Protein AF-A0A5C3PGF9-F1 (afdb_monomer_lite)

Radius of gyration: 30.54 Å; chains: 1; bounding box: 59×69×85 Å

Sequence (313 aa):
MRNVPEQSWTSAGIAAQADANLRTFNPPPNRPALKPGGSSVARAPRVAGELNTSITSQHPADPADPPDPKRQVHRHTVREAWQLAQHGHSSWWGDLCLSLLELPVSVLVNLEEMPTVDIVRSALAQVELSLTRHLFDAVMTSERLPVLQARFRRLVSPIKLSHVCRQRPYLAVTNPKHREALVRLLSSDHPLGVEEGRRQGWDIPRHRRVCRFCRRRWAIEDEVHALLECEDPRLALLRDVDLLSALERQEEPLPGARRMYARMPSWDFLDYLLRTSRLLTTVARFVYLVFELVESAPPLFPASESEWLELAM

Organism: NCBI:txid1314778

pLDDT: mean 82.0, std 23.9, range [27.66, 98.81]

Secondary structure (DSSP, 8-state):
--PPP-----HHHHHHHHHHHTS---PPPPPPPPPPPP--------------------PPPPPP-PPPHHHHHHHHHHHHHHHHHHTT---HHHHHHHHHHSSSS-----SSSPPPHHHHHHHHHHHHHHHHHHHHHHHHH-TT-HHHHHHHTTPPSSP-HHHHS---GGGG-SSHHHHHHHHHHHTT-SSSHHHHHHHH-TTS-GGG-B-TTT-BTT-B--HHIIIII---HHHHHHIIIIIIHHHHHSSS--TTHHHHHHHS-HHHHHHHHHH-GGGHHHHHHHHHHHHHHHHTS--B---SHHHHHTSB-

Foldseek 3Di:
DDDDDDDDDDPVNVVVVVVVVPPPDDDDDDDDDDDDDDDDDDDDDDDDDDDDDDDPDPDPPDDPDDPDVVVVVVVVLLVVQLVCVVVVHDHPLVVVQVVQCPQPQHQHQDSPDRDDPVSVVVSVVVVFVSVQVVLLCCQCVDPQAVLVNVQSVPADPPGGSCSRPPDALLCVQPDPLLSVLVVCLRVSVALWLQSVVVVVHPPQDQQQQADLQQQASRHHRHPLCLQQNPPRPVNVVLCVVLNQVCQQPDPNHDPCLVVCSVPDDSSVNVSVQRRPSVNSNSVSVSSSVSRVVSVVTDTGGDPDPVSSVPGHD

Structure (mmCIF, N/CA/C/O backbone):
data_AF-A0A5C3PGF9-F1
#
_entry.id   AF-A0A5C3PGF9-F1
#
loop_
_atom_site.group_PDB
_atom_site.id
_atom_site.type_symbol
_atom_site.label_atom_id
_atom_site.label_alt_id
_atom_site.label_comp_id
_atom_site.label_asym_id
_atom_site.label_entity_id
_atom_site.label_seq_id
_atom_site.pdbx_PDB_ins_code
_atom_site.Cartn_x
_atom_site.Cartn_y
_atom_site.Cartn_z
_atom_site.occupancy
_atom_site.B_iso_or_equiv
_atom_site.auth_seq_id
_atom_site.auth_comp_id
_atom_site.auth_asym_id
_atom_site.auth_atom_id
_atom_site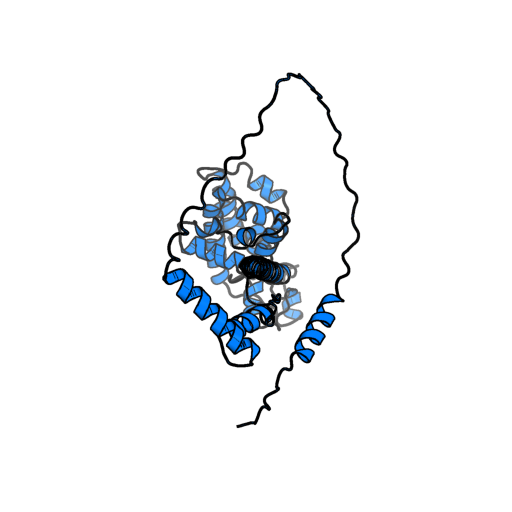.pdbx_PDB_model_num
ATOM 1 N N . MET A 1 1 ? 29.970 -34.259 -7.239 1.00 33.97 1 MET A N 1
ATOM 2 C CA . MET A 1 1 ? 30.246 -33.985 -8.664 1.00 33.97 1 MET A CA 1
ATOM 3 C C . MET A 1 1 ? 29.298 -34.833 -9.499 1.00 33.97 1 MET A C 1
ATOM 5 O O . MET A 1 1 ? 29.501 -36.034 -9.596 1.00 33.97 1 MET A O 1
ATOM 9 N N . ARG A 1 2 ? 28.193 -34.249 -9.976 1.00 27.66 2 ARG A N 1
ATOM 10 C CA . ARG A 1 2 ? 27.266 -34.889 -10.922 1.00 27.66 2 ARG A CA 1
ATOM 11 C C . ARG A 1 2 ? 27.412 -34.139 -12.243 1.00 27.66 2 ARG A C 1
ATOM 13 O O . ARG A 1 2 ? 27.272 -32.921 -12.242 1.00 27.66 2 ARG A O 1
ATOM 20 N N . ASN A 1 3 ? 27.739 -34.861 -13.311 1.00 28.61 3 ASN A N 1
ATOM 21 C CA . ASN A 1 3 ? 27.788 -34.331 -14.671 1.00 28.61 3 ASN A CA 1
ATOM 22 C C . ASN A 1 3 ? 26.382 -33.893 -15.092 1.00 28.61 3 ASN A C 1
ATOM 24 O O . ASN A 1 3 ? 25.470 -34.718 -15.134 1.00 28.61 3 ASN A O 1
ATOM 28 N N . VAL A 1 4 ? 26.223 -32.608 -15.397 1.00 30.94 4 VAL A N 1
ATOM 29 C CA . VAL A 1 4 ? 25.093 -32.085 -16.171 1.00 30.94 4 VAL A CA 1
ATOM 30 C C . VAL A 1 4 ? 25.569 -32.030 -17.626 1.00 30.94 4 VAL A C 1
ATOM 32 O O . VAL A 1 4 ? 26.654 -31.497 -17.857 1.00 30.94 4 VAL A O 1
ATOM 35 N N . PRO A 1 5 ? 24.844 -32.604 -18.599 1.00 32.47 5 PRO A N 1
ATOM 36 C CA . PRO A 1 5 ? 25.257 -32.533 -19.992 1.00 32.47 5 PRO A CA 1
ATOM 37 C C . PRO A 1 5 ? 24.972 -31.134 -20.554 1.00 32.47 5 PRO A C 1
ATOM 39 O O . PRO A 1 5 ? 23.869 -30.612 -20.392 1.00 32.47 5 PRO A O 1
ATOM 42 N N . GLU A 1 6 ? 25.965 -30.546 -21.224 1.00 29.92 6 GLU A N 1
ATOM 43 C CA . GLU A 1 6 ? 25.799 -29.360 -22.068 1.00 29.92 6 GLU A CA 1
ATOM 44 C C . GLU A 1 6 ? 24.773 -29.663 -23.167 1.00 29.92 6 GLU A C 1
ATOM 46 O O . GLU A 1 6 ? 24.992 -30.514 -24.030 1.00 29.92 6 GLU A O 1
ATOM 51 N N . GLN A 1 7 ? 23.629 -28.979 -23.124 1.00 39.81 7 GLN A N 1
ATOM 52 C CA . GLN A 1 7 ? 22.681 -28.962 -24.231 1.00 39.81 7 GLN A CA 1
ATOM 53 C C . GLN A 1 7 ? 23.060 -27.819 -25.171 1.00 39.81 7 GLN A C 1
ATOM 55 O O . GLN A 1 7 ? 22.991 -26.646 -24.806 1.00 39.81 7 GLN A O 1
ATOM 60 N N . SER A 1 8 ? 23.472 -28.170 -26.386 1.00 33.12 8 SER A N 1
ATOM 61 C CA . SER A 1 8 ? 23.669 -27.227 -27.479 1.00 33.12 8 SER A CA 1
ATOM 62 C C . SER A 1 8 ? 22.308 -26.759 -28.000 1.00 33.12 8 SER A C 1
ATOM 64 O O . SER A 1 8 ? 21.532 -27.518 -28.583 1.00 33.12 8 SER A O 1
ATOM 66 N N . TRP A 1 9 ? 22.001 -25.485 -27.774 1.00 39.88 9 TRP A N 1
ATOM 67 C CA . TRP A 1 9 ? 20.806 -24.845 -28.312 1.00 39.88 9 TRP A CA 1
ATOM 68 C C . TRP A 1 9 ? 21.030 -24.548 -29.794 1.00 39.88 9 TRP A C 1
ATOM 70 O O . TRP A 1 9 ? 21.776 -23.644 -30.157 1.00 39.88 9 TRP A O 1
ATOM 80 N N . THR A 1 10 ? 20.408 -25.337 -30.667 1.00 47.84 10 THR A N 1
ATOM 81 C CA . THR A 1 10 ? 20.344 -25.018 -32.099 1.00 47.84 10 THR A CA 1
ATOM 82 C C . THR A 1 10 ? 19.238 -23.992 -32.348 1.00 47.84 10 THR A C 1
ATOM 84 O O . THR A 1 10 ? 18.204 -24.007 -31.677 1.00 47.84 10 THR A O 1
ATOM 87 N N . SER A 1 11 ? 19.420 -23.122 -33.344 1.00 38.16 11 SER A N 1
ATOM 88 C CA . SER A 1 11 ? 18.478 -22.051 -33.718 1.00 38.16 11 SER A CA 1
ATOM 89 C C . SER A 1 11 ? 17.043 -22.547 -33.979 1.00 38.16 11 SER A C 1
ATOM 91 O O . SER A 1 11 ? 16.081 -21.807 -33.793 1.00 38.16 11 SER A O 1
ATOM 93 N N . ALA A 1 12 ? 16.878 -23.828 -34.331 1.00 36.97 12 ALA A N 1
ATOM 94 C CA . ALA A 1 12 ? 15.579 -24.474 -34.518 1.00 36.97 12 ALA A CA 1
ATOM 95 C C . ALA A 1 12 ? 14.805 -24.708 -33.201 1.00 36.97 12 ALA A C 1
ATOM 97 O O . ALA A 1 12 ? 13.575 -24.671 -33.200 1.00 36.97 12 ALA A O 1
ATOM 98 N N . GLY A 1 13 ? 15.501 -24.908 -32.075 1.00 34.25 13 GLY A N 1
ATOM 99 C CA . GLY A 1 13 ? 14.874 -25.114 -30.763 1.00 34.25 13 GLY A CA 1
ATOM 100 C C . GLY A 1 13 ? 14.252 -23.842 -30.179 1.00 34.25 13 GLY A C 1
ATOM 101 O O . GLY A 1 13 ? 13.232 -23.906 -29.497 1.00 34.25 13 GLY A O 1
ATOM 102 N N . ILE A 1 14 ? 14.816 -22.676 -30.505 1.00 41.59 14 ILE A N 1
ATOM 103 C CA . ILE A 1 14 ? 14.352 -21.367 -30.015 1.00 41.59 14 ILE A CA 1
ATOM 104 C C . ILE A 1 14 ? 13.061 -20.934 -30.737 1.00 41.59 14 ILE A C 1
ATOM 106 O O . ILE A 1 14 ? 12.144 -20.405 -30.108 1.00 41.59 14 ILE A O 1
ATOM 110 N N . ALA A 1 15 ? 12.937 -21.226 -32.037 1.00 36.44 15 ALA A N 1
ATOM 111 C CA . ALA A 1 15 ? 11.748 -20.892 -32.825 1.00 36.44 15 ALA A CA 1
ATOM 112 C C . ALA A 1 15 ? 10.497 -21.693 -32.404 1.00 36.44 15 ALA A C 1
ATOM 114 O O . ALA A 1 15 ? 9.393 -21.149 -32.377 1.00 36.44 15 ALA A O 1
ATOM 115 N N . ALA A 1 16 ? 10.661 -22.962 -32.016 1.00 34.03 16 ALA A N 1
ATOM 116 C CA . ALA A 1 16 ? 9.547 -23.827 -31.616 1.00 34.03 16 ALA A CA 1
ATOM 117 C C . ALA A 1 16 ? 8.918 -23.427 -30.263 1.00 34.03 16 ALA A C 1
ATOM 119 O O . ALA A 1 16 ? 7.710 -23.573 -30.073 1.00 34.03 16 ALA A O 1
ATOM 120 N N . GLN A 1 17 ? 9.713 -22.877 -29.338 1.00 35.75 17 GLN A N 1
ATOM 121 C CA . GLN A 1 17 ? 9.236 -22.432 -28.023 1.00 35.75 17 GLN A CA 1
ATOM 122 C C . GLN A 1 17 ? 8.455 -21.103 -28.102 1.00 35.75 17 GLN A C 1
ATOM 124 O O . GLN A 1 17 ? 7.518 -20.886 -27.332 1.00 35.75 17 GLN A O 1
ATOM 129 N N . ALA A 1 18 ? 8.797 -20.227 -29.055 1.00 38.31 18 ALA A N 1
ATOM 130 C CA . ALA A 1 18 ? 8.115 -18.948 -29.268 1.00 38.31 18 ALA A CA 1
ATOM 131 C C . ALA A 1 18 ? 6.684 -19.118 -29.819 1.00 38.31 18 ALA A C 1
ATOM 133 O O . ALA A 1 18 ? 5.776 -18.383 -29.429 1.00 38.31 18 ALA A O 1
ATOM 134 N N . ASP A 1 19 ? 6.463 -20.124 -30.668 1.00 33.41 19 ASP A N 1
ATOM 135 C CA . ASP A 1 19 ? 5.175 -20.365 -31.333 1.00 33.41 19 ASP A CA 1
ATOM 136 C C . ASP A 1 19 ? 4.124 -20.997 -30.392 1.00 33.41 19 ASP A C 1
ATOM 138 O O . ASP A 1 19 ? 2.915 -20.793 -30.541 1.00 33.41 19 ASP A O 1
ATOM 142 N N . ALA A 1 20 ? 4.578 -21.708 -29.352 1.00 36.34 20 ALA A N 1
ATOM 143 C CA . ALA A 1 20 ? 3.717 -22.274 -28.312 1.00 36.34 20 ALA A CA 1
ATOM 144 C C . ALA A 1 20 ? 3.110 -21.200 -27.386 1.00 36.34 20 ALA A C 1
ATOM 146 O O . ALA A 1 20 ? 1.964 -21.333 -26.954 1.00 36.34 20 ALA A O 1
ATOM 147 N N . ASN A 1 21 ? 3.833 -20.103 -27.135 1.00 37.50 21 ASN A N 1
ATOM 148 C CA . ASN A 1 21 ? 3.407 -19.032 -26.224 1.00 37.50 21 ASN A CA 1
ATOM 149 C C . ASN A 1 21 ? 2.414 -18.035 -26.855 1.00 37.50 21 ASN A C 1
ATOM 151 O O . ASN A 1 21 ? 1.759 -17.277 -26.141 1.00 37.50 21 ASN A O 1
ATOM 155 N N . LEU A 1 22 ? 2.263 -18.040 -28.183 1.00 37.16 22 LEU A N 1
ATOM 156 C CA . LEU A 1 22 ? 1.368 -17.134 -28.915 1.00 37.16 22 LEU A CA 1
ATOM 157 C C . LEU A 1 22 ? -0.083 -17.641 -29.028 1.00 37.16 22 LEU A C 1
ATOM 159 O O . LEU A 1 22 ? -0.973 -16.866 -29.374 1.00 37.16 22 LEU A O 1
ATOM 163 N N . ARG A 1 23 ? -0.357 -18.924 -28.740 1.00 35.09 23 ARG A N 1
ATOM 164 C CA . ARG A 1 23 ? -1.674 -19.550 -28.997 1.00 35.09 23 ARG A CA 1
ATOM 165 C C . ARG A 1 23 ? -2.679 -19.482 -27.845 1.00 35.09 23 ARG A C 1
ATOM 167 O O . ARG A 1 23 ? -3.830 -19.873 -28.029 1.00 35.09 23 ARG A O 1
ATOM 174 N N . THR A 1 24 ? -2.309 -18.958 -26.680 1.00 37.75 24 THR A N 1
ATOM 175 C CA . THR A 1 24 ? -3.212 -18.849 -25.523 1.00 37.75 24 THR A CA 1
ATOM 176 C C . THR A 1 24 ? -3.567 -17.397 -25.230 1.00 37.75 24 THR A C 1
ATOM 178 O O . THR A 1 24 ? -3.116 -16.823 -24.243 1.00 37.75 24 THR A O 1
ATOM 181 N N . PHE A 1 25 ? -4.394 -16.783 -26.077 1.00 38.59 25 PHE A N 1
ATOM 182 C CA . PHE A 1 25 ? -5.063 -15.539 -25.699 1.00 38.59 25 PHE A CA 1
ATOM 183 C C . PHE A 1 25 ? -6.422 -15.405 -26.388 1.00 38.59 25 PHE A C 1
ATOM 185 O O . PHE A 1 25 ? -6.506 -15.151 -27.586 1.00 38.59 25 PHE A O 1
ATOM 192 N N . ASN A 1 26 ? -7.495 -15.563 -25.611 1.00 33.78 26 ASN A N 1
ATOM 193 C CA . ASN A 1 26 ? -8.854 -15.205 -26.012 1.00 33.78 26 ASN A CA 1
ATOM 194 C C . ASN A 1 26 ? -9.252 -13.943 -25.226 1.00 33.78 26 ASN A C 1
ATOM 196 O O . ASN A 1 26 ? -9.368 -14.018 -24.000 1.00 33.78 26 ASN A O 1
ATOM 200 N N . PRO A 1 27 ? -9.441 -12.781 -25.872 1.00 37.12 27 PRO A N 1
ATOM 201 C CA . PRO A 1 27 ? -9.922 -11.588 -25.184 1.00 37.12 27 PRO A CA 1
ATOM 202 C C . PRO A 1 27 ? -11.435 -11.685 -24.880 1.00 37.12 27 PRO A C 1
ATOM 204 O O . PRO A 1 27 ? -12.182 -12.282 -25.659 1.00 37.12 27 PRO A O 1
ATOM 207 N N . PRO A 1 28 ? -11.925 -11.089 -23.775 1.00 36.25 28 PRO A N 1
ATOM 208 C CA . PRO A 1 28 ? -13.355 -11.044 -23.461 1.00 36.25 28 PRO A CA 1
ATOM 209 C C . PRO A 1 28 ? -14.135 -10.103 -24.406 1.00 36.25 28 PRO A C 1
ATOM 211 O O . PRO A 1 28 ? -13.553 -9.180 -24.983 1.00 36.25 28 PRO A O 1
ATOM 214 N N . PRO A 1 29 ? -15.461 -10.300 -24.566 1.00 34.00 29 PRO A N 1
ATOM 215 C CA . PRO A 1 29 ? -16.260 -9.589 -25.561 1.00 34.00 29 PRO A CA 1
ATOM 216 C C . PRO A 1 29 ? -16.501 -8.110 -25.208 1.00 34.00 29 PRO A C 1
ATOM 218 O O . PRO A 1 29 ? -16.824 -7.751 -24.075 1.00 34.00 29 PRO A O 1
ATOM 221 N N . ASN A 1 30 ? -16.385 -7.265 -26.237 1.00 38.09 30 ASN A N 1
ATOM 222 C CA . ASN A 1 30 ? -16.625 -5.820 -26.234 1.00 38.09 30 ASN A CA 1
ATOM 223 C C . ASN A 1 30 ? -18.033 -5.424 -25.744 1.00 38.09 30 ASN A C 1
ATOM 225 O O . ASN A 1 30 ? -19.034 -6.010 -26.157 1.00 38.09 30 ASN A O 1
ATOM 229 N N . ARG A 1 31 ? -18.118 -4.326 -24.976 1.00 32.66 31 ARG A N 1
ATOM 230 C CA . ARG A 1 31 ? -19.348 -3.528 -24.793 1.00 32.66 31 ARG A CA 1
ATOM 231 C C . ARG A 1 31 ? -19.308 -2.245 -25.644 1.00 32.66 31 ARG A C 1
ATOM 233 O O . ARG A 1 31 ? -18.219 -1.759 -25.943 1.00 32.66 31 ARG A O 1
ATOM 240 N N . PRO A 1 32 ? -20.475 -1.712 -26.058 1.00 33.66 32 PRO A N 1
ATOM 241 C CA . PRO A 1 32 ? -20.589 -0.817 -27.207 1.00 33.66 32 PRO A CA 1
ATOM 242 C C . PRO A 1 32 ? -20.223 0.642 -26.905 1.00 33.66 32 PRO A C 1
ATOM 244 O O . PRO A 1 32 ? -20.467 1.161 -25.817 1.00 33.66 32 PRO A O 1
ATOM 247 N N . ALA A 1 33 ? -19.672 1.298 -27.927 1.00 32.94 33 ALA A N 1
ATOM 248 C CA . ALA A 1 33 ? -19.262 2.696 -27.933 1.00 32.94 33 ALA A CA 1
ATOM 249 C C . ALA A 1 33 ? -20.457 3.669 -27.928 1.00 32.94 33 ALA A C 1
ATOM 251 O O . ALA A 1 33 ? -21.394 3.537 -28.718 1.00 32.94 33 ALA A O 1
ATOM 252 N N . LEU A 1 34 ? -20.377 4.698 -27.081 1.00 33.69 34 LEU A N 1
ATOM 253 C CA . LEU A 1 34 ? -21.204 5.902 -27.166 1.00 33.69 34 LEU A CA 1
ATOM 254 C C . LEU A 1 34 ? -20.662 6.831 -28.266 1.00 33.69 34 LEU A C 1
ATOM 256 O O . LEU A 1 34 ? -19.477 7.157 -28.295 1.00 33.69 34 LEU A O 1
ATOM 260 N N . LYS A 1 35 ? -21.554 7.249 -29.172 1.00 34.91 35 LYS A N 1
ATOM 261 C CA . LYS A 1 35 ? -21.300 8.196 -30.271 1.00 34.91 35 LYS A CA 1
ATOM 262 C C . LYS A 1 35 ? -20.961 9.601 -29.741 1.00 34.91 35 LYS A C 1
ATOM 264 O O . LYS A 1 35 ? -21.674 10.070 -28.854 1.00 34.91 35 LYS A O 1
ATOM 269 N N . PRO A 1 36 ? -20.013 10.337 -30.347 1.00 33.66 36 PRO A N 1
ATOM 270 C CA . PRO A 1 36 ? -19.956 11.785 -30.205 1.00 33.66 36 PRO A CA 1
ATOM 271 C C . PRO A 1 36 ? -20.841 12.464 -31.262 1.00 33.66 36 PRO A C 1
ATOM 273 O O . PRO A 1 36 ? -20.718 12.216 -32.463 1.00 33.66 36 PRO A O 1
ATOM 276 N N . GLY A 1 37 ? -21.752 13.316 -30.789 1.00 30.64 37 GLY A N 1
ATOM 277 C CA . GLY A 1 37 ? -22.498 14.270 -31.606 1.00 30.64 37 GLY A CA 1
ATOM 278 C C . GLY A 1 37 ? -21.571 15.364 -32.130 1.00 30.64 37 GLY A C 1
ATOM 279 O O . GLY A 1 37 ? -20.707 15.858 -31.408 1.00 30.64 37 GLY A O 1
ATOM 280 N N . GLY A 1 38 ? -21.734 15.697 -33.408 1.00 29.80 38 GLY A N 1
ATOM 281 C CA . GLY A 1 38 ? -20.936 16.704 -34.090 1.00 29.80 38 GLY A CA 1
ATOM 282 C C . GLY A 1 38 ? -21.310 18.138 -33.731 1.00 29.80 38 GLY A C 1
ATOM 283 O O . GLY A 1 38 ? -22.386 18.416 -33.211 1.00 29.80 38 GLY A O 1
ATOM 284 N N . SER A 1 39 ? -20.436 19.060 -34.122 1.00 31.05 39 SER A N 1
ATOM 285 C CA . SER A 1 39 ? -20.888 20.311 -34.715 1.00 31.05 39 SER A CA 1
ATOM 286 C C . SER A 1 39 ? -19.823 20.856 -35.659 1.00 31.05 39 SER A C 1
ATOM 288 O O . SER A 1 39 ? -18.631 20.872 -35.362 1.00 31.05 39 SER A O 1
ATOM 290 N N . SER A 1 40 ? -20.306 21.229 -36.836 1.00 30.20 40 SER A N 1
ATOM 291 C CA . SER A 1 40 ? -19.588 21.753 -37.989 1.00 30.20 40 SER A CA 1
ATOM 292 C C . SER A 1 40 ? -19.432 23.265 -37.853 1.00 30.20 40 SER A C 1
ATOM 294 O O . SER A 1 40 ? -20.418 23.920 -37.529 1.00 30.20 40 SER A O 1
ATOM 296 N N . VAL A 1 41 ? -18.290 23.829 -38.261 1.00 32.69 41 VAL A N 1
ATOM 297 C CA . VAL A 1 41 ? -18.282 25.131 -38.950 1.00 32.69 41 VAL A CA 1
ATOM 298 C C . VAL A 1 41 ? -17.235 25.106 -40.062 1.00 32.69 41 VAL A C 1
ATOM 300 O O . VAL A 1 41 ? -16.036 24.988 -39.824 1.00 32.69 41 VAL A O 1
ATOM 303 N N . ALA A 1 42 ? -17.734 25.212 -41.289 1.00 30.97 42 ALA A N 1
ATOM 304 C CA . ALA A 1 42 ? -16.985 25.366 -42.521 1.00 30.97 42 ALA A CA 1
ATOM 305 C C . ALA A 1 42 ? -16.473 26.804 -42.706 1.00 30.97 42 ALA A C 1
ATOM 307 O O . ALA A 1 42 ? -17.180 27.766 -42.399 1.00 30.97 42 ALA A O 1
ATOM 308 N N . ARG A 1 43 ? -15.301 26.957 -43.335 1.00 29.56 43 ARG A N 1
ATOM 309 C CA . ARG A 1 43 ? -15.001 28.119 -44.184 1.00 29.56 43 ARG A CA 1
ATOM 310 C C . ARG A 1 43 ? -13.908 27.777 -45.200 1.00 29.56 43 ARG A C 1
ATOM 312 O O . ARG A 1 43 ? -12.791 27.440 -44.832 1.00 29.56 43 ARG A O 1
ATOM 319 N N . ALA A 1 44 ? -14.255 27.890 -46.475 1.00 28.83 44 ALA A N 1
ATOM 320 C CA . ALA A 1 44 ? -13.361 27.929 -47.633 1.00 28.83 44 ALA A CA 1
ATOM 321 C C . ALA A 1 44 ? -13.660 29.235 -48.410 1.00 28.83 44 ALA A C 1
ATOM 323 O O . ALA A 1 44 ? -14.594 29.951 -48.037 1.00 28.83 44 ALA A O 1
ATOM 324 N N . PRO A 1 45 ? -13.015 29.512 -49.553 1.00 44.81 45 PRO A N 1
ATOM 325 C CA . PRO A 1 45 ? -11.582 29.727 -49.760 1.00 44.81 45 PRO A CA 1
ATOM 326 C C . PRO A 1 45 ? -11.334 31.126 -50.378 1.00 44.81 45 PRO A C 1
ATOM 328 O O . PRO A 1 45 ? -12.272 31.810 -50.792 1.00 44.81 45 PRO A O 1
ATOM 331 N N . ARG A 1 46 ? -10.074 31.559 -50.513 1.00 30.86 46 ARG A N 1
ATOM 332 C CA . ARG A 1 46 ? -9.718 32.611 -51.482 1.00 30.86 46 ARG A CA 1
ATOM 333 C C . ARG A 1 46 ? -8.469 32.235 -52.265 1.00 30.86 46 ARG A C 1
ATOM 335 O O . ARG A 1 46 ? -7.461 31.832 -51.701 1.00 30.86 46 ARG A O 1
ATOM 342 N N . VAL A 1 47 ? -8.633 32.367 -53.575 1.00 35.16 47 VAL A N 1
ATOM 343 C CA . VAL A 1 47 ? -7.699 32.111 -54.665 1.00 35.16 47 VAL A CA 1
ATOM 344 C C . VAL A 1 47 ? -6.996 33.418 -55.029 1.00 35.16 47 VAL A C 1
ATOM 346 O O . VAL A 1 47 ? -7.661 34.438 -55.187 1.00 35.16 47 VAL A O 1
ATOM 349 N N . ALA A 1 48 ? -5.681 33.348 -55.202 1.00 33.41 48 ALA A N 1
ATOM 350 C CA . ALA A 1 48 ? -4.837 34.131 -56.113 1.00 33.41 48 ALA A CA 1
ATOM 351 C C . ALA A 1 48 ? -3.504 33.353 -56.128 1.00 33.41 48 ALA A C 1
ATOM 353 O O . ALA A 1 48 ? -2.998 33.031 -55.060 1.00 33.41 48 ALA A O 1
ATOM 354 N N . GLY A 1 49 ? -2.987 32.814 -57.231 1.00 32.31 49 GLY A N 1
ATOM 355 C CA . GLY A 1 49 ? -2.799 33.436 -58.537 1.00 32.31 49 GLY A CA 1
ATOM 356 C C . GLY A 1 49 ? -1.346 33.921 -58.608 1.00 32.31 49 GLY A C 1
ATOM 357 O O . GLY A 1 49 ? -0.926 34.593 -57.678 1.00 32.31 49 GLY A O 1
ATOM 358 N N . GLU A 1 50 ? -0.647 33.593 -59.706 1.00 30.80 50 GLU A N 1
ATOM 359 C CA . GLU A 1 50 ? 0.719 34.023 -60.109 1.00 30.80 50 GLU A CA 1
ATOM 360 C C . GLU A 1 50 ? 1.840 33.010 -59.785 1.00 30.80 50 GLU A C 1
ATOM 362 O O . GLU A 1 50 ? 2.105 32.672 -58.639 1.00 30.80 50 GLU A O 1
ATOM 367 N N . LEU A 1 51 ? 2.313 32.243 -60.777 1.00 32.75 51 LEU A N 1
ATOM 368 C CA . LEU A 1 51 ? 3.278 32.549 -61.857 1.00 32.75 51 LEU A CA 1
ATOM 369 C C . LEU A 1 51 ? 4.721 32.173 -61.466 1.00 32.75 51 LEU A C 1
ATOM 371 O O . LEU A 1 51 ? 5.391 32.873 -60.725 1.00 32.75 51 LEU A O 1
ATOM 375 N N . ASN A 1 52 ? 5.166 31.065 -62.066 1.00 31.23 52 ASN A N 1
ATOM 376 C CA . ASN A 1 52 ? 6.408 30.931 -62.832 1.00 31.23 52 ASN A CA 1
ATOM 377 C C . ASN A 1 52 ? 7.745 31.296 -62.150 1.00 31.23 52 ASN A C 1
ATOM 379 O O . ASN A 1 52 ? 8.049 32.465 -61.977 1.00 31.23 52 ASN A O 1
ATOM 383 N N . THR A 1 53 ? 8.609 30.299 -61.919 1.00 33.19 53 THR A N 1
ATOM 384 C CA . THR A 1 53 ? 9.920 30.177 -62.600 1.00 33.19 53 THR A CA 1
ATOM 385 C C . THR A 1 53 ? 10.695 28.981 -62.053 1.00 33.19 53 THR A C 1
ATOM 387 O O . THR A 1 53 ? 11.016 28.904 -60.870 1.00 33.19 53 THR A O 1
ATOM 390 N N . SER A 1 54 ? 11.014 28.052 -62.948 1.00 42.22 54 SER A N 1
ATOM 391 C CA . SER A 1 54 ? 12.024 27.019 -62.758 1.00 42.22 54 SER A CA 1
ATOM 392 C C . SER A 1 54 ? 13.405 27.670 -62.665 1.00 42.22 54 SER A C 1
ATOM 394 O O . SER A 1 54 ? 13.859 28.275 -63.633 1.00 42.22 54 SER A O 1
ATOM 396 N N . ILE A 1 55 ? 14.088 27.521 -61.530 1.00 37.25 55 ILE A N 1
ATOM 397 C CA . ILE A 1 55 ? 15.532 27.755 -61.424 1.00 37.25 55 ILE A CA 1
ATOM 398 C C . ILE A 1 55 ? 16.158 26.495 -60.838 1.00 37.25 55 ILE A C 1
ATOM 400 O O . ILE A 1 55 ? 16.034 26.185 -59.654 1.00 37.25 55 ILE A O 1
ATOM 404 N N . THR A 1 56 ? 16.822 25.756 -61.717 1.00 42.50 56 THR A N 1
ATOM 405 C CA . THR A 1 56 ? 17.700 24.634 -61.405 1.00 42.50 56 THR A CA 1
ATOM 406 C C . THR A 1 56 ? 18.936 25.179 -60.691 1.00 42.50 56 THR A C 1
ATOM 408 O O . THR A 1 56 ? 19.899 25.598 -61.326 1.00 42.50 56 THR A O 1
ATOM 411 N N . SER A 1 57 ? 18.899 25.214 -59.361 1.00 36.69 57 SER A N 1
ATOM 412 C CA . SER A 1 57 ? 20.070 25.480 -58.525 1.00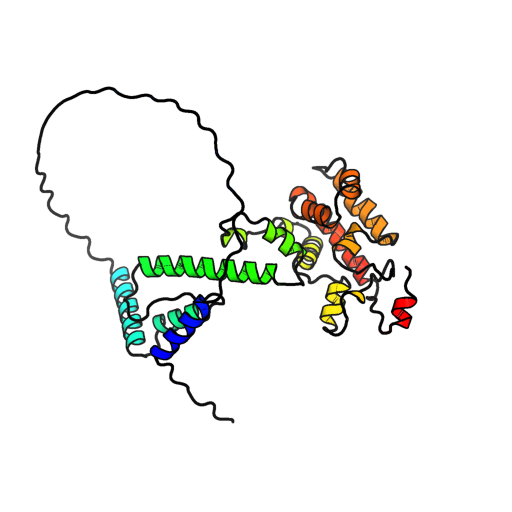 36.69 57 SER A CA 1
ATOM 413 C C . SER A 1 57 ? 20.780 24.154 -58.247 1.00 36.69 57 SER A C 1
ATOM 415 O O . SER A 1 57 ? 20.399 23.393 -57.359 1.00 36.69 57 SER A O 1
ATOM 417 N N . GLN A 1 58 ? 21.790 23.841 -59.061 1.00 41.44 58 GLN A N 1
ATOM 418 C CA . GLN A 1 58 ? 22.817 22.867 -58.703 1.00 41.44 58 GLN A CA 1
ATOM 419 C C . GLN A 1 58 ? 23.724 23.520 -57.656 1.00 41.44 58 GLN A C 1
ATOM 421 O O . GLN A 1 58 ? 24.688 24.203 -57.995 1.00 41.44 58 GLN A O 1
ATOM 426 N N . HIS A 1 59 ? 23.391 23.334 -56.379 1.00 39.38 59 HIS A N 1
ATOM 427 C CA . HIS A 1 59 ? 24.332 23.600 -55.298 1.00 39.38 59 HIS A CA 1
ATOM 428 C C . HIS A 1 59 ? 25.401 22.492 -55.312 1.00 39.38 59 HIS A C 1
ATOM 430 O O . HIS A 1 59 ? 25.034 21.313 -55.285 1.00 39.38 59 HIS A O 1
ATOM 436 N N . PRO A 1 60 ? 26.705 22.818 -55.382 1.00 43.22 60 PRO A N 1
ATOM 437 C CA . PRO A 1 60 ? 27.755 21.825 -55.208 1.00 43.22 60 PRO A CA 1
ATOM 438 C C . PRO A 1 60 ? 27.621 21.215 -53.812 1.00 43.22 60 PRO A C 1
ATOM 440 O O . PRO A 1 60 ? 27.449 21.940 -52.834 1.00 43.22 60 PRO A O 1
ATOM 443 N N . ALA A 1 61 ? 27.652 19.884 -53.743 1.00 45.53 61 ALA A N 1
ATOM 444 C CA . ALA A 1 61 ? 27.686 19.154 -52.488 1.00 45.53 61 ALA A CA 1
ATOM 445 C C . ALA A 1 61 ? 28.858 19.673 -51.649 1.00 45.53 61 ALA A C 1
ATOM 447 O O . ALA A 1 61 ? 30.011 19.580 -52.080 1.00 45.53 61 ALA A O 1
ATOM 448 N N . ASP A 1 62 ? 28.546 20.232 -50.479 1.00 43.44 62 ASP A N 1
ATOM 449 C CA . ASP A 1 62 ? 29.545 20.553 -49.468 1.00 43.44 62 ASP A CA 1
ATOM 450 C C . ASP A 1 62 ? 30.433 19.319 -49.233 1.00 43.44 62 ASP A C 1
ATOM 452 O O . ASP A 1 62 ? 29.916 18.192 -49.172 1.00 43.44 62 ASP A O 1
ATOM 456 N N . PRO A 1 63 ? 31.764 19.485 -49.125 1.00 54.22 63 PRO A N 1
ATOM 457 C CA . PRO A 1 63 ? 32.646 18.384 -48.782 1.00 54.22 63 PRO A CA 1
ATOM 458 C C . PRO A 1 63 ? 32.196 17.830 -47.433 1.00 54.22 63 PRO A C 1
ATOM 460 O O . PRO A 1 63 ? 32.197 18.542 -46.431 1.00 54.22 63 PRO A O 1
ATOM 463 N N . ALA A 1 64 ? 31.761 16.568 -47.438 1.00 61.12 64 ALA A N 1
ATOM 464 C CA . ALA A 1 64 ? 31.334 15.862 -46.244 1.00 61.12 64 ALA A CA 1
ATOM 465 C C . ALA A 1 64 ? 32.387 16.051 -45.147 1.00 61.12 64 ALA A C 1
ATOM 467 O O . ALA A 1 64 ? 33.549 15.683 -45.345 1.00 61.12 64 ALA A O 1
ATOM 468 N N . ASP A 1 65 ? 31.971 16.634 -44.020 1.00 59.56 65 ASP A N 1
ATOM 469 C CA . ASP A 1 65 ? 32.805 16.743 -42.828 1.00 59.56 65 ASP A CA 1
ATOM 470 C C . ASP A 1 65 ? 33.494 15.392 -42.571 1.00 59.56 65 ASP A C 1
ATOM 472 O O . ASP A 1 65 ? 32.831 14.344 -42.637 1.00 59.56 65 ASP A O 1
ATOM 476 N N . PRO A 1 66 ? 34.813 15.378 -42.300 1.00 66.12 66 PRO A N 1
ATOM 477 C CA . PRO A 1 66 ? 35.527 14.141 -42.033 1.00 66.12 66 PRO A CA 1
ATOM 478 C C . PRO A 1 66 ? 34.817 13.392 -40.896 1.00 66.12 66 PRO A C 1
ATOM 480 O O . PRO A 1 66 ? 34.479 13.999 -39.874 1.00 66.12 66 PRO A O 1
ATOM 483 N N . PRO A 1 67 ? 34.537 12.086 -41.066 1.00 66.06 67 PRO A N 1
ATOM 484 C CA . PRO A 1 67 ? 33.750 11.341 -40.101 1.00 66.06 67 PRO A CA 1
ATOM 485 C C . PRO A 1 67 ? 34.440 11.392 -38.741 1.00 66.06 67 PRO A C 1
ATOM 487 O O . PRO A 1 67 ? 35.602 11.015 -38.614 1.00 66.06 67 PRO A O 1
ATOM 490 N N . ASP A 1 68 ? 33.699 11.852 -37.731 1.00 77.19 68 ASP A N 1
ATOM 491 C CA . ASP A 1 68 ? 34.142 11.876 -36.339 1.00 77.19 68 ASP A CA 1
ATOM 492 C C . ASP A 1 68 ? 34.775 10.514 -35.977 1.00 77.19 68 ASP A C 1
ATOM 494 O O . ASP A 1 68 ? 34.076 9.490 -36.011 1.00 77.19 68 ASP A O 1
ATOM 498 N N . PRO A 1 69 ? 36.080 10.468 -35.644 1.00 80.00 69 PRO A N 1
ATOM 499 C CA . PRO A 1 69 ? 36.811 9.220 -35.437 1.00 80.00 69 PRO A CA 1
ATOM 500 C C . PRO A 1 69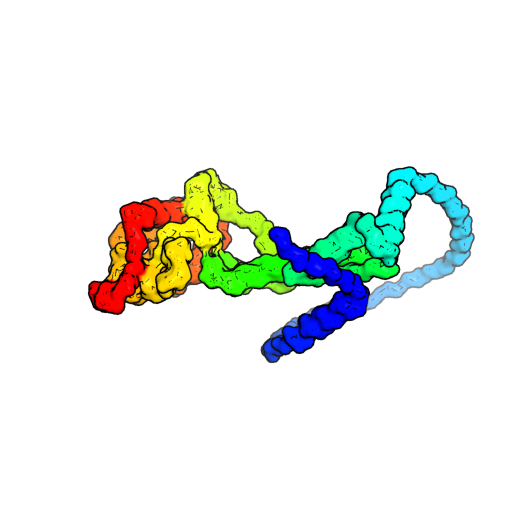 ? 36.182 8.358 -34.339 1.00 80.00 69 PRO A C 1
ATOM 502 O O . PRO A 1 69 ? 36.222 7.129 -34.416 1.00 80.00 69 PRO A O 1
ATOM 505 N N . LYS A 1 70 ? 35.501 8.970 -33.359 1.00 77.00 70 LYS A N 1
ATOM 506 C CA . LYS A 1 70 ? 34.760 8.228 -32.330 1.00 77.00 70 LYS A CA 1
ATOM 507 C C . LYS A 1 70 ? 33.606 7.437 -32.939 1.00 77.00 70 LYS A C 1
ATOM 509 O O . LYS A 1 70 ? 33.435 6.259 -32.638 1.00 77.00 70 LYS A O 1
ATOM 514 N N . ARG A 1 71 ? 32.844 8.026 -33.863 1.00 78.19 71 ARG A N 1
ATOM 515 C CA . ARG A 1 71 ? 31.734 7.328 -34.538 1.00 78.19 71 ARG A CA 1
ATOM 516 C C . ARG A 1 71 ? 32.219 6.133 -35.350 1.00 78.19 71 ARG A C 1
ATOM 518 O O . ARG A 1 71 ? 31.506 5.134 -35.444 1.00 78.19 71 ARG A O 1
ATOM 525 N N . GLN A 1 72 ? 33.413 6.222 -35.929 1.00 80.75 72 GLN A N 1
ATOM 526 C CA . GLN A 1 72 ? 33.991 5.136 -36.713 1.00 80.75 72 GLN A CA 1
ATOM 527 C C . GLN A 1 72 ? 34.403 3.951 -35.831 1.00 80.75 72 GLN A C 1
ATOM 529 O O . GLN A 1 72 ? 34.069 2.812 -36.161 1.00 80.75 72 GLN A O 1
ATOM 534 N N . VAL A 1 73 ? 35.024 4.217 -34.677 1.00 85.56 73 VAL A N 1
ATOM 535 C CA . VAL A 1 73 ? 35.377 3.182 -33.690 1.00 85.56 73 VAL A CA 1
ATOM 536 C C . VAL A 1 73 ? 34.127 2.452 -33.196 1.00 85.56 73 VAL A C 1
ATOM 538 O O . VAL A 1 73 ? 34.067 1.229 -33.265 1.00 85.56 73 VAL A O 1
ATOM 541 N N . HIS A 1 74 ? 33.079 3.183 -32.800 1.00 87.25 74 HIS A N 1
ATOM 542 C CA . HIS A 1 74 ? 31.844 2.573 -32.290 1.00 87.25 74 HIS A CA 1
ATOM 543 C C . HIS A 1 74 ? 31.180 1.657 -33.331 1.00 87.25 74 HIS A C 1
ATOM 545 O O . HIS A 1 74 ? 30.701 0.573 -33.002 1.00 87.25 74 HIS A O 1
ATOM 551 N N . ARG A 1 75 ? 31.173 2.066 -34.607 1.00 85.88 75 ARG A N 1
ATOM 552 C CA . ARG A 1 75 ? 30.635 1.248 -35.704 1.00 85.88 75 ARG A CA 1
ATOM 553 C C . ARG A 1 75 ? 31.418 -0.046 -35.906 1.00 85.88 75 ARG A C 1
ATOM 555 O O . ARG A 1 75 ? 30.798 -1.074 -36.172 1.00 85.88 75 ARG A O 1
ATOM 562 N N . HIS A 1 76 ? 32.745 0.003 -35.788 1.00 89.69 76 HIS A N 1
ATOM 563 C CA . HIS A 1 76 ? 33.585 -1.188 -35.888 1.00 89.69 76 HIS A CA 1
ATOM 564 C C . HIS A 1 76 ? 33.281 -2.166 -34.752 1.00 89.69 76 HIS A C 1
ATOM 566 O O . HIS A 1 76 ? 32.981 -3.326 -35.014 1.00 89.69 76 HIS A O 1
ATOM 572 N N . THR A 1 77 ? 33.256 -1.677 -33.510 1.00 91.00 77 THR A N 1
ATOM 573 C CA . THR A 1 77 ? 32.998 -2.503 -32.323 1.00 91.00 77 THR A CA 1
ATOM 574 C C . THR A 1 77 ? 31.631 -3.190 -32.369 1.00 91.00 77 THR A C 1
ATOM 576 O O . THR A 1 77 ? 31.521 -4.361 -32.016 1.00 91.00 77 THR A O 1
ATOM 579 N N . VAL A 1 78 ? 30.580 -2.496 -32.828 1.00 91.81 78 VAL A N 1
ATOM 580 C CA . VAL A 1 78 ? 29.243 -3.103 -32.965 1.00 91.81 78 VAL A CA 1
ATOM 581 C C . VAL A 1 78 ? 29.234 -4.197 -34.032 1.00 91.81 78 VAL A C 1
ATOM 583 O O . VAL A 1 78 ? 28.661 -5.261 -33.812 1.00 91.81 78 VAL A O 1
ATOM 586 N N . ARG A 1 79 ? 29.881 -3.956 -35.178 1.00 93.38 79 ARG A N 1
ATOM 587 C CA . ARG A 1 79 ? 29.954 -4.937 -36.269 1.00 93.38 79 ARG A CA 1
ATOM 588 C C . ARG A 1 79 ? 30.733 -6.182 -35.866 1.00 93.38 79 ARG A C 1
ATOM 590 O O . ARG A 1 79 ? 30.282 -7.282 -36.156 1.00 93.38 79 ARG A O 1
ATOM 597 N N . GLU A 1 80 ? 31.867 -6.004 -35.203 1.00 95.06 80 GLU A N 1
ATOM 598 C CA . GLU A 1 80 ? 32.701 -7.099 -34.712 1.00 95.06 80 GLU A CA 1
ATOM 599 C C . GLU A 1 80 ? 31.940 -7.971 -33.707 1.00 95.06 80 GLU A C 1
ATOM 601 O O . GLU A 1 80 ? 31.884 -9.187 -33.864 1.00 95.06 80 GLU A O 1
ATOM 606 N N . ALA A 1 81 ? 31.268 -7.359 -32.728 1.00 94.56 81 ALA A N 1
ATOM 607 C CA . ALA A 1 81 ? 30.475 -8.101 -31.752 1.00 94.56 81 ALA A CA 1
ATOM 608 C C . ALA A 1 81 ? 29.307 -8.863 -32.390 1.00 94.56 81 ALA A C 1
ATOM 610 O O . ALA A 1 81 ? 29.065 -10.015 -32.044 1.00 94.56 81 ALA A O 1
ATOM 611 N N . TRP A 1 82 ? 28.612 -8.249 -33.350 1.00 95.56 82 TRP A N 1
ATOM 612 C CA . TRP A 1 82 ? 27.564 -8.920 -34.115 1.00 95.56 82 TRP A CA 1
ATOM 613 C C . TRP A 1 82 ? 28.112 -10.116 -34.906 1.00 95.56 82 TRP A C 1
ATOM 615 O O . TRP A 1 82 ? 27.553 -11.207 -34.819 1.00 95.56 82 TRP A O 1
ATOM 625 N N . GLN A 1 83 ? 29.240 -9.954 -35.608 1.00 95.44 83 GLN A N 1
ATOM 626 C CA . GLN A 1 83 ? 29.889 -11.048 -36.338 1.00 95.44 83 GLN A CA 1
ATOM 627 C C . GLN A 1 83 ? 30.289 -12.192 -35.406 1.00 95.44 83 GLN A C 1
ATOM 629 O O . GLN A 1 83 ? 30.005 -13.344 -35.719 1.00 95.44 83 GLN A O 1
ATOM 634 N N . LEU A 1 84 ? 30.906 -11.899 -34.259 1.00 95.69 84 LEU A N 1
ATOM 635 C CA . LEU A 1 84 ? 31.248 -12.920 -33.267 1.00 95.69 84 LEU A CA 1
ATOM 636 C C . LEU A 1 84 ? 30.005 -13.706 -32.832 1.00 95.69 84 LEU A C 1
ATOM 638 O O . LEU A 1 84 ? 30.033 -14.936 -32.849 1.00 95.69 84 LEU A O 1
ATOM 642 N N . ALA A 1 85 ? 28.902 -13.011 -32.539 1.00 94.50 85 ALA A N 1
ATOM 643 C CA . ALA A 1 85 ? 27.646 -13.649 -32.158 1.00 94.50 85 ALA A CA 1
ATOM 644 C C . ALA A 1 85 ? 27.093 -14.579 -33.253 1.00 94.50 85 ALA A C 1
ATOM 646 O O . ALA A 1 85 ? 26.661 -15.688 -32.951 1.00 94.50 85 ALA A O 1
ATOM 647 N N . GLN A 1 86 ? 27.143 -14.164 -34.526 1.00 94.50 86 GLN A N 1
ATOM 648 C CA . GLN A 1 86 ? 26.672 -14.989 -35.649 1.00 94.50 86 GLN A CA 1
ATOM 649 C C . GLN A 1 86 ? 27.454 -16.290 -35.819 1.00 94.50 86 GLN A C 1
ATOM 651 O O . GLN A 1 86 ? 26.885 -17.306 -36.207 1.00 94.50 86 GLN A O 1
ATOM 656 N N . HIS A 1 87 ? 28.750 -16.268 -35.513 1.00 94.81 87 HIS A N 1
ATOM 657 C CA . HIS A 1 87 ? 29.608 -17.450 -35.581 1.00 94.81 87 HIS A CA 1
ATOM 658 C C . HIS A 1 87 ? 29.539 -18.304 -34.301 1.00 94.81 87 HIS A C 1
ATOM 660 O O . HIS A 1 87 ? 30.314 -19.246 -34.151 1.00 94.81 87 HIS A O 1
ATOM 666 N N . GLY A 1 88 ? 28.628 -17.992 -33.371 1.00 92.44 88 GLY A N 1
ATOM 667 C CA . GLY A 1 88 ? 28.470 -18.721 -32.112 1.00 92.44 88 GLY A CA 1
ATOM 668 C C . GLY A 1 88 ? 29.563 -18.430 -31.081 1.00 92.44 88 GLY A C 1
ATOM 669 O O . GLY A 1 88 ? 29.713 -19.183 -30.121 1.00 92.44 88 GLY A O 1
ATOM 670 N N . HIS A 1 89 ? 30.337 -17.358 -31.260 1.00 95.50 89 HIS A N 1
ATOM 671 C CA . HIS A 1 89 ? 31.325 -16.918 -30.281 1.00 95.50 89 HIS A CA 1
ATOM 672 C C . HIS A 1 89 ? 30.704 -15.974 -29.246 1.00 95.50 89 HIS A C 1
ATOM 674 O O . HIS A 1 89 ? 29.792 -15.196 -29.537 1.00 95.50 89 HIS A O 1
ATOM 680 N N . SER A 1 90 ? 31.248 -16.008 -28.028 1.00 93.62 90 SER A N 1
ATOM 681 C CA . SER A 1 90 ? 30.863 -15.099 -26.948 1.00 93.62 90 SER A CA 1
ATOM 682 C C . SER A 1 90 ? 31.098 -13.644 -27.353 1.00 93.62 90 SER A C 1
ATOM 684 O O . SER A 1 90 ? 32.196 -13.276 -27.778 1.00 93.62 90 SER A O 1
ATOM 686 N N . SER A 1 91 ? 30.079 -12.809 -27.197 1.00 95.69 91 SER A N 1
ATOM 687 C CA . SER A 1 91 ? 30.142 -11.379 -27.482 1.00 95.69 91 SER A CA 1
ATOM 688 C C . SER A 1 91 ? 29.059 -10.650 -26.700 1.00 95.69 91 SER A C 1
ATOM 690 O O . SER A 1 91 ? 28.001 -11.216 -26.428 1.00 95.69 91 SER A O 1
ATOM 692 N N . TRP A 1 92 ? 29.269 -9.360 -26.428 1.00 94.12 92 TRP A N 1
ATOM 693 C CA . TRP A 1 92 ? 28.265 -8.559 -25.723 1.00 94.12 92 TRP A CA 1
ATOM 694 C C . TRP A 1 92 ? 26.924 -8.488 -26.479 1.00 94.12 92 TRP A C 1
ATOM 696 O O . TRP A 1 92 ? 25.883 -8.338 -25.848 1.00 94.12 92 TRP A O 1
ATOM 706 N N . TRP A 1 93 ? 26.925 -8.592 -27.819 1.00 93.38 93 TRP A N 1
ATOM 707 C CA . TRP A 1 93 ? 25.694 -8.601 -28.620 1.00 93.38 93 TRP A CA 1
ATOM 708 C C . TRP A 1 93 ? 24.907 -9.902 -28.432 1.00 93.38 93 TRP A C 1
ATOM 710 O O . TRP A 1 93 ? 23.691 -9.857 -28.241 1.00 93.38 93 TRP A O 1
ATOM 720 N N . GLY A 1 94 ? 25.598 -11.048 -28.438 1.00 93.44 94 GLY A N 1
ATOM 721 C CA . GLY A 1 94 ? 24.996 -12.345 -28.122 1.00 93.44 94 GLY A CA 1
ATOM 722 C C . GLY A 1 94 ? 24.434 -12.375 -26.700 1.00 93.44 94 GLY A C 1
ATOM 723 O O . GLY A 1 94 ? 23.262 -12.702 -26.516 1.00 93.44 94 GLY A O 1
ATOM 724 N N . ASP A 1 95 ? 25.223 -11.928 -25.720 1.00 94.75 95 ASP A N 1
ATOM 725 C CA . ASP A 1 95 ? 24.813 -11.854 -24.311 1.00 94.75 95 ASP A CA 1
ATOM 726 C C . ASP A 1 95 ? 23.598 -10.934 -24.118 1.00 94.75 95 ASP A C 1
ATOM 728 O O . ASP A 1 95 ? 22.679 -11.257 -23.363 1.00 94.75 95 ASP A O 1
ATOM 732 N N . LEU A 1 96 ? 23.549 -9.804 -24.836 1.00 93.62 96 LEU A N 1
ATOM 733 C CA . LEU A 1 96 ? 22.398 -8.903 -24.835 1.00 93.62 96 LEU A CA 1
ATOM 734 C C . LEU A 1 96 ? 21.148 -9.594 -25.392 1.00 93.62 96 LEU A C 1
ATOM 736 O O . LEU A 1 96 ? 20.088 -9.496 -24.782 1.00 93.62 96 LEU A O 1
ATOM 740 N N . CYS A 1 97 ? 21.253 -10.297 -26.523 1.00 93.31 97 CYS A N 1
ATOM 741 C CA . CYS A 1 97 ? 20.119 -11.016 -27.106 1.00 93.31 97 CYS A CA 1
ATOM 742 C C . CYS A 1 97 ? 19.590 -12.096 -26.153 1.00 93.31 97 CYS A C 1
ATOM 744 O O . CYS A 1 97 ? 18.381 -12.186 -25.951 1.00 93.31 97 CYS A O 1
ATOM 746 N N . LEU A 1 98 ? 20.482 -12.862 -25.517 1.00 93.88 98 LEU A N 1
ATOM 747 C CA . LEU A 1 98 ? 20.111 -13.854 -24.503 1.00 93.88 98 LEU A CA 1
ATOM 748 C C . LEU A 1 98 ? 19.430 -13.195 -23.297 1.00 93.88 98 LEU A C 1
ATOM 750 O O . LEU A 1 98 ? 18.345 -13.609 -22.900 1.00 93.88 98 LEU A O 1
ATOM 754 N N . SER A 1 99 ? 19.994 -12.099 -22.786 1.00 95.38 99 SER A N 1
ATOM 755 C CA . SER A 1 99 ? 19.415 -11.352 -21.662 1.00 95.38 99 SER A CA 1
ATOM 756 C C . SER A 1 99 ? 18.014 -10.813 -21.979 1.00 95.38 99 SER A C 1
ATOM 758 O O . SER A 1 99 ? 17.134 -10.819 -21.123 1.00 95.38 99 SER A O 1
ATOM 760 N N . LEU A 1 100 ? 17.786 -10.347 -23.213 1.00 95.62 100 LEU A N 1
ATOM 761 C CA . LEU A 1 100 ? 16.480 -9.868 -23.676 1.00 95.62 100 LEU A CA 1
ATOM 762 C C . LEU A 1 100 ? 15.445 -10.999 -23.789 1.00 95.62 100 LEU A C 1
ATOM 764 O O . LEU A 1 100 ? 14.261 -10.772 -23.521 1.00 95.62 100 LEU A O 1
ATOM 768 N N . LEU A 1 101 ? 15.880 -12.211 -24.143 1.00 95.38 101 LEU A N 1
ATOM 769 C CA . LEU A 1 101 ? 15.033 -13.406 -24.169 1.00 95.38 101 LEU A CA 1
ATOM 770 C C . LEU A 1 101 ? 14.623 -13.860 -22.764 1.00 95.38 101 LEU A C 1
ATOM 772 O O . LEU A 1 101 ? 13.478 -14.272 -22.576 1.00 95.38 101 LEU A O 1
ATOM 776 N N . GLU A 1 102 ? 15.529 -13.748 -21.793 1.00 95.06 102 GLU A N 1
ATOM 777 C CA . GLU A 1 102 ? 15.321 -14.148 -20.394 1.00 95.06 102 GLU A CA 1
ATOM 778 C C . GLU A 1 102 ? 14.432 -13.188 -19.587 1.00 95.06 102 GLU A C 1
ATOM 780 O O . GLU A 1 102 ? 14.047 -13.497 -18.456 1.00 95.06 102 GLU A O 1
ATOM 785 N N . LEU A 1 103 ? 14.073 -12.024 -20.142 1.00 94.88 103 LEU A N 1
ATOM 786 C CA . LEU A 1 103 ? 13.150 -11.106 -19.478 1.00 94.88 103 LEU A CA 1
ATOM 787 C C . LEU A 1 103 ? 11.785 -11.777 -19.217 1.00 94.88 103 LEU A C 1
ATOM 789 O O . LEU A 1 103 ? 11.315 -12.552 -20.051 1.00 94.88 103 LEU A O 1
ATOM 793 N N . PRO A 1 104 ? 11.077 -11.417 -18.122 1.00 89.56 104 PRO A N 1
ATOM 794 C CA . PRO A 1 104 ? 9.781 -12.016 -17.777 1.00 89.56 104 PRO A CA 1
ATOM 795 C C . PRO A 1 104 ? 8.732 -11.940 -18.893 1.00 89.56 104 PRO A C 1
ATOM 797 O O . PRO A 1 104 ? 7.860 -12.797 -19.000 1.00 89.56 104 PRO A O 1
ATOM 800 N N . VAL A 1 105 ? 8.821 -10.902 -19.725 1.00 92.38 105 VAL A N 1
ATOM 801 C CA . VAL A 1 105 ? 8.185 -10.860 -21.040 1.00 92.38 105 VAL A CA 1
ATOM 802 C C . VAL A 1 105 ? 9.312 -10.733 -22.059 1.00 92.38 105 VAL A C 1
ATOM 804 O O . VAL A 1 105 ? 9.942 -9.676 -22.145 1.00 92.38 105 VAL A O 1
ATOM 807 N N . SER A 1 106 ? 9.590 -11.807 -22.793 1.00 94.12 106 SER A N 1
ATOM 808 C CA . SER A 1 106 ? 10.739 -11.878 -23.697 1.00 94.12 106 SER A CA 1
ATOM 809 C C . SER A 1 106 ? 10.702 -10.788 -24.770 1.00 94.12 106 SER A C 1
ATOM 811 O O . SER A 1 106 ? 9.657 -10.507 -25.365 1.00 94.12 106 SER A O 1
ATOM 813 N N . VAL A 1 107 ? 11.865 -10.201 -25.046 1.00 95.69 107 VAL A N 1
ATOM 814 C CA . VAL A 1 107 ? 12.071 -9.233 -26.125 1.00 95.69 107 VAL A CA 1
ATOM 815 C C . VAL A 1 107 ? 12.895 -9.902 -27.218 1.00 95.69 107 VAL A C 1
ATOM 817 O O . VAL A 1 107 ? 14.058 -10.238 -27.022 1.00 95.69 107 VAL A O 1
ATOM 820 N N . LEU A 1 108 ? 12.279 -10.108 -28.381 1.00 93.12 108 LEU A N 1
ATOM 821 C CA . LEU A 1 108 ? 12.915 -10.781 -29.510 1.00 93.12 108 LEU A CA 1
ATOM 822 C C . LEU A 1 108 ? 13.721 -9.774 -30.336 1.00 93.12 108 LEU A C 1
ATOM 824 O O . LEU A 1 108 ? 13.163 -8.824 -30.886 1.00 93.12 108 LEU A O 1
ATOM 828 N N . VAL A 1 109 ? 15.027 -10.009 -30.443 1.00 92.12 109 VAL A N 1
ATOM 829 C CA . VAL A 1 109 ? 15.930 -9.305 -31.361 1.00 92.12 109 VAL A CA 1
ATOM 830 C C . VAL A 1 109 ? 16.559 -10.346 -32.277 1.00 92.12 109 VAL A C 1
ATOM 832 O O . VAL A 1 109 ? 17.059 -11.365 -31.804 1.00 92.12 109 VAL A O 1
ATOM 835 N N . ASN A 1 110 ? 16.501 -10.117 -33.590 1.00 89.00 110 ASN A N 1
ATOM 836 C CA . ASN A 1 110 ? 17.062 -11.052 -34.556 1.00 89.00 110 ASN A CA 1
ATOM 837 C C . ASN A 1 110 ? 18.597 -10.995 -34.522 1.00 89.00 110 ASN A C 1
ATOM 839 O O . ASN A 1 110 ? 19.185 -9.953 -34.809 1.00 89.00 110 ASN A O 1
ATOM 843 N N . LEU A 1 111 ? 19.239 -12.118 -34.195 1.00 88.50 111 LEU A N 1
ATOM 844 C CA . LEU A 1 111 ? 20.697 -12.241 -34.156 1.00 88.50 111 LEU A CA 1
ATOM 845 C C . LEU A 1 111 ? 21.323 -12.197 -35.563 1.00 88.50 111 LEU A C 1
ATOM 847 O O . LEU A 1 111 ? 22.463 -11.762 -35.735 1.00 88.50 111 LEU A O 1
ATOM 851 N N . GLU A 1 112 ? 20.573 -12.631 -36.576 1.00 88.19 112 GLU A N 1
ATOM 852 C CA . GLU A 1 112 ? 21.035 -12.719 -37.964 1.00 88.19 112 GLU A CA 1
ATOM 853 C C . GLU A 1 112 ? 21.069 -11.349 -38.659 1.00 88.19 112 GLU A C 1
ATOM 855 O O . GLU A 1 112 ? 21.783 -11.159 -39.644 1.00 88.19 112 GLU A O 1
ATOM 860 N N . GLU A 1 113 ? 20.341 -10.365 -38.133 1.00 88.94 113 GLU A N 1
ATOM 861 C CA . GLU A 1 113 ? 20.263 -9.028 -38.710 1.00 88.94 113 GLU A CA 1
ATOM 862 C C . GLU A 1 113 ? 21.254 -8.076 -38.031 1.00 88.94 113 GLU A C 1
ATOM 864 O O . GLU A 1 113 ? 21.377 -8.044 -36.806 1.00 88.94 113 GLU A O 1
ATOM 869 N N . MET A 1 114 ? 21.979 -7.284 -38.828 1.00 89.81 114 MET A N 1
ATOM 870 C CA . MET A 1 114 ? 22.876 -6.259 -38.291 1.00 89.81 114 MET A CA 1
ATOM 871 C C . MET A 1 114 ? 22.050 -5.215 -37.521 1.00 89.81 114 MET A C 1
ATOM 873 O O . MET A 1 114 ? 21.118 -4.646 -38.096 1.00 89.81 114 MET A O 1
ATOM 877 N N . PRO A 1 115 ? 22.401 -4.882 -36.265 1.00 90.62 115 PRO A N 1
ATOM 878 C CA . PRO A 1 115 ? 21.639 -3.920 -35.483 1.00 90.62 115 PRO A CA 1
ATOM 879 C C . PRO A 1 115 ? 21.596 -2.547 -36.154 1.00 90.62 115 PRO A C 1
ATOM 881 O O . PRO A 1 115 ? 22.621 -1.904 -36.399 1.00 90.62 115 PRO A O 1
ATOM 884 N N . THR A 1 116 ? 20.379 -2.074 -36.409 1.00 91.31 116 THR A N 1
ATOM 885 C CA . THR A 1 116 ? 20.093 -0.724 -36.894 1.00 91.31 116 THR A CA 1
ATOM 886 C C . THR A 1 116 ? 19.569 0.152 -35.760 1.00 91.31 116 THR A C 1
ATOM 888 O O . THR A 1 116 ? 19.139 -0.329 -34.710 1.00 91.31 116 THR A O 1
ATOM 891 N N . VAL A 1 117 ? 19.569 1.470 -35.976 1.00 91.38 117 VAL A N 1
ATOM 892 C CA . VAL A 1 117 ? 18.996 2.426 -35.014 1.00 91.38 117 VAL A CA 1
ATOM 893 C C . VAL A 1 117 ? 17.520 2.118 -34.741 1.00 91.38 117 VAL A C 1
ATOM 895 O O . VAL A 1 117 ? 17.072 2.254 -33.603 1.00 91.38 117 VAL A O 1
ATOM 898 N N . ASP A 1 118 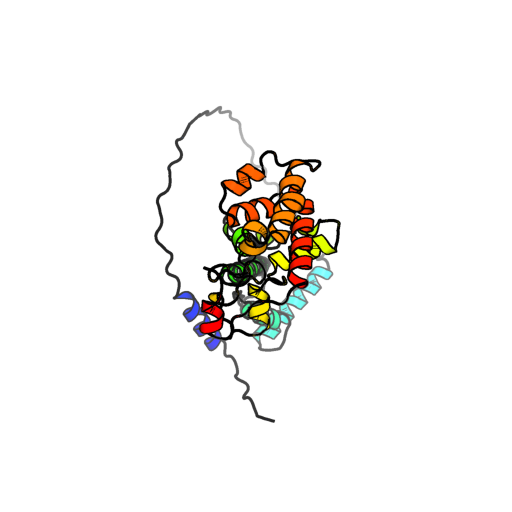? 16.773 1.672 -35.751 1.00 93.19 118 ASP A N 1
ATOM 899 C CA . ASP A 1 118 ? 15.352 1.360 -35.608 1.00 93.19 118 ASP A CA 1
ATOM 900 C C . ASP A 1 118 ? 15.119 0.048 -34.852 1.00 93.19 118 ASP A C 1
ATOM 902 O O . ASP A 1 118 ? 14.228 0.001 -34.002 1.00 93.19 118 ASP A O 1
ATOM 906 N N . ILE A 1 119 ? 15.965 -0.972 -35.060 1.00 91.00 119 ILE A N 1
ATOM 907 C CA . ILE A 1 119 ? 15.952 -2.205 -34.252 1.00 91.00 119 ILE A CA 1
ATOM 908 C C . ILE A 1 119 ? 16.208 -1.870 -32.784 1.00 91.00 119 ILE A C 1
ATOM 910 O O . ILE A 1 119 ? 15.446 -2.291 -31.918 1.00 91.00 119 ILE A O 1
ATOM 914 N N . VAL A 1 120 ? 17.229 -1.057 -32.496 1.00 91.69 120 VAL A N 1
ATOM 915 C CA . VAL A 1 120 ? 17.549 -0.651 -31.119 1.00 91.69 120 VAL A CA 1
ATOM 916 C C . VAL A 1 120 ? 16.404 0.156 -30.505 1.00 91.69 120 VAL A C 1
ATOM 918 O O . VAL A 1 120 ? 16.014 -0.099 -29.367 1.00 91.69 120 VAL A O 1
ATOM 921 N N . ARG A 1 121 ? 15.810 1.100 -31.248 1.00 95.25 121 ARG A N 1
ATOM 922 C CA . ARG A 1 121 ? 14.662 1.887 -30.766 1.00 95.25 121 ARG A CA 1
ATOM 923 C C . ARG A 1 121 ? 13.451 0.997 -30.470 1.00 95.25 121 ARG A C 1
ATOM 925 O O . ARG A 1 121 ? 12.798 1.190 -29.447 1.00 95.25 121 ARG A O 1
ATOM 932 N N . SER A 1 122 ? 13.168 0.029 -31.341 1.00 94.25 122 SER A N 1
ATOM 933 C CA . SER A 1 122 ? 12.102 -0.956 -31.143 1.00 94.25 122 SER A CA 1
ATOM 934 C C . SER A 1 122 ? 12.374 -1.819 -29.909 1.00 94.25 122 SER A C 1
ATOM 936 O O . SER A 1 122 ? 11.514 -1.924 -29.037 1.00 94.25 122 SER A O 1
ATOM 938 N N . ALA A 1 123 ? 13.593 -2.348 -29.770 1.00 93.81 123 ALA A N 1
ATOM 939 C CA . ALA A 1 123 ? 13.999 -3.159 -28.626 1.00 93.81 123 ALA A CA 1
ATOM 940 C C . ALA A 1 123 ? 13.852 -2.394 -27.303 1.00 93.81 123 ALA A C 1
ATOM 942 O O . ALA A 1 123 ? 13.282 -2.926 -26.358 1.00 93.81 123 ALA A O 1
ATOM 943 N N . LEU A 1 124 ? 14.263 -1.122 -27.244 1.00 95.50 124 LEU A N 1
ATOM 944 C CA . LEU A 1 124 ? 14.070 -0.272 -26.062 1.00 95.50 124 LEU A CA 1
ATOM 945 C C . LEU A 1 124 ? 12.586 -0.109 -25.697 1.00 95.50 124 LEU A C 1
ATOM 947 O O . LEU A 1 124 ? 12.226 -0.243 -24.527 1.00 95.50 124 LEU A O 1
ATOM 951 N N . ALA A 1 125 ? 11.717 0.127 -26.684 1.00 94.44 125 ALA A N 1
ATOM 952 C CA . ALA A 1 125 ? 10.275 0.219 -26.452 1.00 94.44 125 ALA A CA 1
ATOM 953 C C . ALA A 1 125 ? 9.679 -1.116 -25.961 1.00 94.44 125 ALA A C 1
ATOM 955 O O . ALA A 1 125 ? 8.809 -1.123 -25.089 1.00 94.44 125 ALA A O 1
ATOM 956 N N . GLN A 1 126 ? 10.163 -2.248 -26.480 1.00 95.00 126 GLN A N 1
ATOM 957 C CA . GLN A 1 126 ? 9.742 -3.580 -26.038 1.00 95.00 126 GLN A CA 1
ATOM 958 C C . GLN A 1 126 ? 10.252 -3.920 -24.634 1.00 95.00 126 GLN A C 1
ATOM 960 O O . GLN A 1 126 ? 9.508 -4.508 -23.855 1.00 95.00 126 GLN A O 1
ATOM 965 N N . VAL A 1 127 ? 11.467 -3.504 -24.268 1.00 95.81 127 VAL A N 1
ATOM 966 C CA . VAL A 1 127 ? 11.989 -3.634 -22.897 1.00 95.81 127 VAL A CA 1
ATOM 967 C C . VAL A 1 127 ? 11.139 -2.822 -21.922 1.00 95.81 127 VAL A C 1
ATOM 969 O O . VAL A 1 127 ? 10.745 -3.336 -20.875 1.00 95.81 127 VAL A O 1
ATOM 972 N N . GLU A 1 128 ? 10.786 -1.580 -22.270 1.00 95.75 128 GLU A N 1
ATOM 973 C CA . GLU A 1 128 ? 9.896 -0.760 -21.440 1.00 95.75 128 GLU A CA 1
ATOM 974 C C . GLU A 1 128 ? 8.525 -1.430 -21.258 1.00 95.75 128 GLU A C 1
ATOM 976 O O . GLU A 1 128 ? 7.995 -1.488 -20.143 1.00 95.75 128 GLU A O 1
ATOM 981 N N . LEU A 1 129 ? 7.959 -1.978 -22.336 1.00 93.50 129 LEU A N 1
ATOM 982 C CA . LEU A 1 129 ? 6.694 -2.707 -22.302 1.00 93.50 129 LEU A CA 1
ATOM 983 C C . LEU A 1 129 ? 6.787 -3.988 -21.465 1.00 93.50 129 LEU A C 1
ATOM 985 O O . LEU A 1 129 ? 5.885 -4.258 -20.671 1.00 93.50 129 LEU A O 1
ATOM 989 N N . SER A 1 130 ? 7.870 -4.749 -21.623 1.00 95.38 130 SER A N 1
ATOM 990 C CA . SER A 1 130 ? 8.158 -5.971 -20.871 1.00 95.38 130 SER A CA 1
ATOM 991 C C . SER A 1 130 ? 8.176 -5.695 -19.371 1.00 95.38 130 SER A C 1
ATOM 993 O O . SER A 1 130 ? 7.404 -6.292 -18.617 1.00 95.38 130 SER A O 1
ATOM 995 N N . LEU A 1 131 ? 8.952 -4.693 -18.948 1.00 95.38 131 LEU A N 1
ATOM 996 C CA . LEU A 1 131 ? 9.033 -4.283 -17.550 1.00 95.38 131 LEU A CA 1
ATOM 997 C C . LEU A 1 131 ? 7.689 -3.758 -17.026 1.00 95.38 131 LEU A C 1
ATOM 999 O O . LEU A 1 131 ? 7.276 -4.103 -15.920 1.00 95.38 131 LEU A O 1
ATOM 1003 N N . THR A 1 132 ? 6.984 -2.948 -17.820 1.00 95.62 132 THR A N 1
ATOM 1004 C CA . THR A 1 132 ? 5.667 -2.409 -17.445 1.00 95.62 132 THR A CA 1
ATOM 1005 C C . THR A 1 132 ? 4.665 -3.529 -17.179 1.00 95.62 132 THR A C 1
ATOM 1007 O O . THR A 1 132 ? 3.979 -3.495 -16.157 1.00 95.62 132 THR A O 1
ATOM 1010 N N . ARG A 1 133 ? 4.594 -4.522 -18.075 1.00 94.62 133 ARG A N 1
ATOM 1011 C CA . ARG A 1 133 ? 3.713 -5.690 -17.941 1.00 94.62 133 ARG A CA 1
ATOM 1012 C C . ARG A 1 133 ? 4.092 -6.524 -16.731 1.00 94.62 133 ARG A C 1
ATOM 1014 O O . ARG A 1 133 ? 3.247 -6.739 -15.873 1.00 94.62 133 ARG A O 1
ATOM 1021 N N . HIS A 1 134 ? 5.368 -6.887 -16.613 1.00 95.81 134 HIS A N 1
ATOM 1022 C CA . HIS A 1 134 ? 5.853 -7.687 -15.496 1.00 95.81 134 HIS A CA 1
ATOM 1023 C C . HIS A 1 134 ? 5.498 -7.062 -14.140 1.00 95.81 134 HIS A C 1
ATOM 1025 O O . HIS A 1 134 ? 4.925 -7.727 -13.281 1.00 95.81 134 HIS A O 1
ATOM 1031 N N . LEU A 1 135 ? 5.777 -5.767 -13.955 1.00 95.31 135 LEU A N 1
ATOM 1032 C CA . LEU A 1 135 ? 5.468 -5.067 -12.707 1.00 95.31 135 LEU A CA 1
ATOM 1033 C C . LEU A 1 135 ? 3.961 -4.933 -12.465 1.00 95.31 135 LEU A C 1
ATOM 1035 O O . LEU A 1 135 ? 3.512 -5.040 -11.323 1.00 95.31 135 LEU A O 1
ATOM 1039 N N . PHE A 1 136 ? 3.177 -4.672 -13.514 1.00 95.19 136 PHE A N 1
ATOM 1040 C CA . PHE A 1 136 ? 1.723 -4.607 -13.403 1.00 95.19 136 PHE A CA 1
ATOM 1041 C C . PHE A 1 136 ? 1.143 -5.952 -12.959 1.00 95.19 136 PHE A C 1
ATOM 1043 O O . PHE A 1 136 ? 0.420 -6.001 -11.963 1.00 95.19 136 PHE A O 1
ATOM 1050 N N . ASP A 1 137 ? 1.521 -7.033 -13.636 1.00 94.88 137 ASP A N 1
ATOM 1051 C CA . ASP A 1 137 ? 1.039 -8.384 -13.363 1.00 94.88 137 ASP A CA 1
ATOM 1052 C C . ASP A 1 137 ? 1.500 -8.873 -11.989 1.00 94.88 137 ASP A C 1
ATOM 1054 O O . ASP A 1 137 ? 0.692 -9.409 -11.230 1.00 94.88 137 ASP A O 1
ATOM 1058 N N . ALA A 1 138 ? 2.749 -8.601 -11.599 1.00 95.19 138 ALA A N 1
ATOM 1059 C CA . ALA A 1 138 ? 3.267 -8.952 -10.277 1.00 95.19 138 ALA A CA 1
ATOM 1060 C C . ALA A 1 138 ? 2.459 -8.298 -9.141 1.00 95.19 138 ALA A C 1
ATOM 1062 O O . ALA A 1 138 ? 2.191 -8.929 -8.120 1.00 95.19 138 ALA A O 1
ATOM 1063 N N . VAL A 1 139 ? 2.016 -7.047 -9.311 1.00 95.44 139 VAL A N 1
ATOM 1064 C CA . VAL A 1 139 ? 1.157 -6.378 -8.319 1.00 95.44 139 VAL A CA 1
ATOM 1065 C C . VAL A 1 139 ? -0.270 -6.920 -8.368 1.00 95.44 139 VAL A C 1
ATOM 1067 O O . VAL A 1 139 ? -0.858 -7.212 -7.327 1.00 95.44 139 VAL A O 1
ATOM 1070 N N . MET A 1 140 ? -0.839 -7.058 -9.566 1.00 95.00 140 MET A N 1
ATOM 1071 C CA . MET A 1 140 ? -2.245 -7.423 -9.750 1.00 95.00 140 MET A CA 1
ATOM 1072 C C . MET A 1 140 ? -2.560 -8.877 -9.399 1.00 95.00 140 MET A C 1
ATOM 1074 O O . MET A 1 140 ? -3.690 -9.161 -9.009 1.00 95.00 140 MET A O 1
ATOM 1078 N N . THR A 1 141 ? -1.581 -9.775 -9.492 1.00 95.12 141 THR A N 1
ATOM 1079 C CA . THR A 1 141 ? -1.728 -11.191 -9.113 1.00 95.12 141 THR A CA 1
ATOM 1080 C C . THR A 1 141 ? -1.349 -11.468 -7.656 1.00 95.12 141 THR A C 1
ATOM 1082 O O . THR A 1 141 ? -1.716 -12.506 -7.114 1.00 95.12 141 THR A O 1
ATOM 1085 N N . SER A 1 142 ? -0.655 -10.543 -6.983 1.00 93.88 142 SER A N 1
ATOM 1086 C CA . SER A 1 142 ? -0.205 -10.744 -5.604 1.00 93.88 142 SER A CA 1
ATOM 1087 C C . SER A 1 142 ? -1.334 -10.604 -4.584 1.00 93.88 142 SER A C 1
ATOM 1089 O O . SER A 1 142 ? -1.829 -9.510 -4.331 1.00 93.88 142 SER A O 1
ATOM 1091 N N . GLU A 1 143 ? -1.662 -11.682 -3.874 1.00 89.12 143 GLU A N 1
ATOM 1092 C CA . GLU A 1 143 ? -2.592 -11.650 -2.730 1.00 89.12 143 GLU A CA 1
ATOM 1093 C C . GLU A 1 143 ? -2.104 -10.798 -1.550 1.00 89.12 143 GLU A C 1
ATOM 1095 O O . GLU A 1 143 ? -2.849 -10.549 -0.595 1.00 89.12 143 GLU A O 1
ATOM 1100 N N . ARG A 1 144 ? -0.825 -10.411 -1.564 1.00 91.62 144 ARG A N 1
ATOM 1101 C CA . ARG A 1 144 ? -0.222 -9.632 -0.489 1.00 91.62 144 ARG A CA 1
ATOM 1102 C C . ARG A 1 144 ? -0.481 -8.157 -0.652 1.00 91.62 144 ARG A C 1
ATOM 1104 O O . ARG A 1 144 ? -0.512 -7.498 0.362 1.00 91.62 144 ARG A O 1
ATOM 1111 N N . LEU A 1 145 ? -0.691 -7.640 -1.863 1.00 93.62 145 LEU A N 1
ATOM 1112 C CA . LEU A 1 145 ? -0.585 -6.206 -2.153 1.00 93.62 145 LEU A CA 1
ATOM 1113 C C . LEU A 1 145 ? -1.940 -5.500 -2.411 1.00 93.62 145 LEU A C 1
ATOM 1115 O O . LEU A 1 145 ? -2.024 -4.720 -3.367 1.00 93.62 145 LEU A O 1
ATOM 1119 N N . PRO A 1 146 ? -3.015 -5.703 -1.617 1.00 91.75 146 PRO A N 1
ATOM 1120 C CA . PRO A 1 146 ? -4.342 -5.175 -1.947 1.00 91.75 146 PRO A CA 1
ATOM 1121 C C . PRO A 1 146 ? -4.355 -3.640 -2.028 1.00 91.75 146 PRO A C 1
ATOM 1123 O O . PRO A 1 146 ? -5.001 -3.064 -2.909 1.00 91.75 146 PRO A O 1
ATOM 1126 N N . VAL A 1 147 ? -3.567 -2.966 -1.185 1.00 92.56 147 VAL A N 1
ATOM 1127 C CA . VAL A 1 147 ? -3.457 -1.501 -1.189 1.00 92.56 147 VAL A CA 1
ATOM 1128 C C . VAL A 1 147 ? -2.790 -0.986 -2.478 1.00 92.56 147 VAL A C 1
ATOM 1130 O O . VAL A 1 147 ? -3.253 -0.018 -3.088 1.00 92.56 147 VAL A O 1
ATOM 1133 N N . LEU A 1 148 ? -1.735 -1.652 -2.969 1.00 93.25 148 LEU A N 1
ATOM 1134 C CA . LEU A 1 148 ? -1.105 -1.293 -4.251 1.00 93.25 148 LEU A CA 1
ATOM 1135 C C . LEU A 1 148 ? -1.961 -1.691 -5.455 1.00 93.25 148 LEU A C 1
ATOM 1137 O O . LEU A 1 148 ? -1.960 -0.973 -6.458 1.00 93.25 148 LEU A O 1
ATOM 1141 N N . GLN A 1 149 ? -2.719 -2.782 -5.362 1.00 94.38 149 GLN A N 1
ATOM 1142 C CA . GLN A 1 149 ? -3.668 -3.180 -6.399 1.00 94.38 149 GLN A CA 1
ATOM 1143 C C . GLN A 1 149 ? -4.745 -2.123 -6.609 1.00 94.38 149 GLN A C 1
ATOM 1145 O O . GLN A 1 149 ? -5.023 -1.764 -7.752 1.00 94.38 149 GLN A O 1
ATOM 1150 N N . ALA A 1 150 ? -5.314 -1.565 -5.534 1.00 91.38 150 ALA A N 1
ATOM 1151 C CA . ALA A 1 150 ? -6.292 -0.483 -5.639 1.00 91.38 150 ALA A CA 1
ATOM 1152 C C . ALA A 1 150 ? -5.735 0.693 -6.459 1.00 91.38 150 ALA A C 1
ATOM 1154 O O . ALA A 1 150 ? -6.413 1.246 -7.325 1.00 91.38 150 ALA A O 1
ATOM 1155 N N . ARG A 1 151 ? -4.456 1.039 -6.262 1.00 90.69 151 ARG A N 1
ATOM 1156 C CA . ARG A 1 151 ? -3.741 2.025 -7.089 1.00 90.69 151 ARG A CA 1
ATOM 1157 C C . ARG A 1 151 ? -3.610 1.584 -8.549 1.00 90.69 151 ARG A C 1
ATOM 1159 O O . ARG A 1 151 ? -3.861 2.396 -9.437 1.00 90.69 151 ARG A O 1
ATOM 1166 N N . PHE A 1 152 ? -3.200 0.344 -8.806 1.00 93.00 152 PHE A N 1
ATOM 1167 C CA . PHE A 1 152 ? -2.936 -0.148 -10.165 1.00 93.00 152 PHE A CA 1
ATOM 1168 C C . PHE A 1 152 ? -4.207 -0.285 -11.006 1.00 93.00 152 PHE A C 1
ATOM 1170 O O . PHE A 1 152 ? -4.192 0.069 -12.183 1.00 93.00 152 PHE A O 1
ATOM 1177 N N . ARG A 1 153 ? -5.335 -0.652 -10.390 1.00 92.19 153 ARG A N 1
ATOM 1178 C CA . ARG A 1 153 ? -6.661 -0.712 -11.037 1.00 92.19 153 ARG A CA 1
ATOM 1179 C C . ARG A 1 153 ? -7.125 0.618 -11.637 1.00 92.19 153 ARG A C 1
ATOM 1181 O O . ARG A 1 153 ? -8.035 0.629 -12.456 1.00 92.19 153 ARG A O 1
ATOM 1188 N N . ARG A 1 154 ? -6.524 1.741 -11.233 1.00 89.62 154 ARG A N 1
ATOM 1189 C CA . ARG A 1 154 ? -6.874 3.089 -11.708 1.00 89.62 154 ARG A CA 1
ATOM 1190 C C . ARG A 1 154 ? -5.895 3.666 -12.720 1.00 89.62 154 ARG A C 1
ATOM 1192 O O . ARG A 1 154 ? -6.039 4.827 -13.103 1.00 89.62 154 ARG A O 1
ATOM 1199 N N . LEU A 1 155 ? -4.874 2.910 -13.115 1.00 91.69 155 LEU A N 1
ATOM 1200 C CA . LEU A 1 155 ? -3.969 3.365 -14.161 1.00 91.69 155 LEU A CA 1
ATOM 1201 C C . LEU A 1 155 ? -4.741 3.507 -15.475 1.00 91.69 155 LEU A C 1
ATOM 1203 O O . LEU A 1 155 ? -5.521 2.639 -15.857 1.00 91.69 155 LEU A O 1
ATOM 1207 N N . VAL A 1 156 ? -4.524 4.632 -16.152 1.00 89.88 156 VAL A N 1
ATOM 1208 C CA . VAL A 1 156 ? -5.173 4.923 -17.431 1.00 89.88 156 VAL A CA 1
ATOM 1209 C C . VAL A 1 156 ? -4.437 4.179 -18.541 1.00 89.88 156 VAL A C 1
ATOM 1211 O O . VAL A 1 156 ? -3.205 4.188 -18.586 1.00 89.88 156 VAL A O 1
ATOM 1214 N N . SER A 1 157 ? -5.202 3.544 -19.429 1.00 89.25 157 SER A N 1
ATOM 1215 C CA . SER A 1 157 ? -4.674 2.879 -20.620 1.00 89.25 157 SER A CA 1
ATOM 1216 C C . SER A 1 157 ? -4.280 3.906 -21.699 1.00 89.25 157 SER A C 1
ATOM 1218 O O . SER A 1 157 ? -5.020 4.872 -21.897 1.00 89.25 157 SER A O 1
ATOM 1220 N N . PRO A 1 158 ? -3.159 3.717 -22.422 1.00 91.19 158 PRO A N 1
ATOM 1221 C CA . PRO A 1 158 ? -2.176 2.648 -22.245 1.00 91.19 158 PRO A CA 1
ATOM 1222 C C . PRO A 1 158 ? -1.320 2.856 -20.986 1.00 91.19 158 PRO A C 1
ATOM 1224 O O . PRO A 1 158 ? -0.858 3.964 -20.698 1.00 91.19 158 PRO A O 1
ATOM 1227 N N . ILE A 1 159 ? -1.085 1.769 -20.245 1.00 92.94 159 ILE A N 1
ATOM 1228 C CA . ILE A 1 159 ? -0.217 1.786 -19.063 1.00 92.94 159 ILE A CA 1
ATOM 1229 C C . ILE A 1 159 ? 1.232 1.924 -19.535 1.00 92.94 159 ILE A C 1
ATOM 1231 O O . ILE A 1 159 ? 1.697 1.138 -20.355 1.00 92.94 159 ILE A O 1
ATOM 1235 N N . LYS A 1 160 ? 1.932 2.934 -19.015 1.00 93.44 160 LYS A N 1
ATOM 1236 C CA . LYS A 1 160 ? 3.343 3.218 -19.303 1.00 93.44 160 LYS A CA 1
ATOM 1237 C C . LYS A 1 160 ? 4.206 2.903 -18.089 1.00 93.44 160 LYS A C 1
ATOM 1239 O O . LYS A 1 160 ? 3.714 2.981 -16.957 1.00 93.44 160 LYS A O 1
ATOM 1244 N N . LEU A 1 161 ? 5.503 2.677 -18.296 1.00 94.06 161 LEU A N 1
ATOM 1245 C CA . LEU A 1 161 ? 6.438 2.421 -17.198 1.00 94.06 161 LEU A CA 1
ATOM 1246 C C . LEU A 1 161 ? 6.451 3.576 -16.193 1.00 94.06 161 LEU A C 1
ATOM 1248 O O . LEU A 1 161 ? 6.423 3.364 -14.981 1.00 94.06 161 LEU A O 1
ATOM 1252 N N . SER A 1 162 ? 6.383 4.812 -16.690 1.00 93.88 162 SER A N 1
ATOM 1253 C CA . SER A 1 162 ? 6.304 6.016 -15.858 1.00 93.88 162 SER A CA 1
ATOM 1254 C C . SER A 1 162 ? 5.070 6.057 -14.953 1.00 93.88 162 SER A C 1
ATOM 1256 O O . SER A 1 162 ? 5.117 6.679 -13.895 1.00 93.88 162 SER A O 1
ATOM 1258 N N . HIS A 1 163 ? 3.969 5.386 -15.311 1.00 92.50 163 HIS A N 1
ATOM 1259 C CA . HIS A 1 163 ? 2.780 5.288 -14.461 1.00 92.50 163 HIS A CA 1
ATOM 1260 C C . HIS A 1 163 ? 2.993 4.317 -13.293 1.00 92.50 163 HIS A C 1
ATOM 1262 O O . HIS A 1 163 ? 2.534 4.581 -12.174 1.00 92.50 163 HIS A O 1
ATOM 1268 N N . VAL A 1 164 ? 3.698 3.213 -13.551 1.00 92.06 164 VAL A N 1
ATOM 1269 C CA . VAL A 1 164 ? 4.012 2.144 -12.593 1.00 92.06 164 VAL A CA 1
ATOM 1270 C C . VAL A 1 164 ? 5.091 2.618 -11.614 1.00 92.06 164 VAL A C 1
ATOM 1272 O O . VAL A 1 164 ? 4.848 2.665 -10.404 1.00 92.06 164 VAL A O 1
ATOM 1275 N N . CYS A 1 165 ? 6.219 3.094 -12.148 1.00 91.56 165 CYS A N 1
ATOM 1276 C CA . CYS A 1 165 ? 7.427 3.498 -11.420 1.00 91.56 165 CYS A CA 1
ATOM 1277 C C . CYS A 1 165 ? 7.415 4.956 -10.932 1.00 91.56 165 CYS A C 1
ATOM 1279 O O . CYS A 1 165 ? 8.439 5.478 -10.496 1.00 91.56 165 CYS A O 1
ATOM 1281 N N . ARG A 1 166 ? 6.268 5.645 -10.998 1.00 91.31 166 ARG A N 1
ATOM 1282 C CA . ARG A 1 166 ? 6.151 7.033 -10.532 1.00 91.31 166 ARG A CA 1
ATOM 1283 C C . ARG A 1 166 ? 6.534 7.146 -9.055 1.00 91.31 166 ARG A C 1
ATOM 1285 O O . ARG A 1 166 ? 5.931 6.467 -8.219 1.00 91.31 166 ARG A O 1
ATOM 1292 N N . GLN A 1 167 ? 7.432 8.078 -8.729 1.00 90.81 167 GLN A N 1
ATOM 1293 C CA . GLN A 1 167 ? 7.693 8.465 -7.342 1.00 90.81 167 GLN A CA 1
ATOM 1294 C C . GLN A 1 167 ? 6.391 8.921 -6.674 1.00 90.81 167 GLN A C 1
ATOM 1296 O O . GLN A 1 167 ? 5.594 9.665 -7.255 1.00 90.81 167 GLN A O 1
ATOM 1301 N N . ARG A 1 168 ? 6.143 8.435 -5.458 1.00 92.00 168 ARG A N 1
ATOM 1302 C CA . ARG A 1 168 ? 4.856 8.625 -4.788 1.00 92.00 168 ARG A CA 1
ATOM 1303 C C . ARG A 1 168 ? 4.929 9.680 -3.686 1.00 92.00 168 ARG A C 1
ATOM 1305 O O . ARG A 1 168 ? 5.933 9.723 -2.981 1.00 92.00 168 ARG A O 1
ATOM 1312 N N . PRO A 1 169 ? 3.855 10.466 -3.474 1.00 93.94 169 PRO A N 1
ATOM 1313 C CA . PRO A 1 169 ? 3.846 11.515 -2.454 1.00 93.94 169 PRO A CA 1
ATOM 1314 C C . PRO A 1 169 ? 4.071 11.008 -1.023 1.00 93.94 169 PRO A C 1
ATOM 1316 O O . PRO A 1 169 ? 4.637 11.731 -0.215 1.00 93.94 169 PRO A O 1
ATOM 1319 N N . TYR A 1 170 ? 3.711 9.758 -0.705 1.00 92.88 170 TYR A N 1
ATOM 1320 C CA . TYR A 1 170 ? 3.964 9.193 0.629 1.00 92.88 170 TYR A CA 1
ATOM 1321 C C . TYR A 1 170 ? 5.461 9.054 0.944 1.00 92.88 170 TYR A C 1
ATOM 1323 O O . TYR A 1 170 ? 5.840 9.045 2.109 1.00 92.88 170 TYR A O 1
ATOM 1331 N N . LEU A 1 171 ? 6.328 9.012 -0.076 1.00 94.56 171 LEU A N 1
ATOM 1332 C CA . LEU A 1 171 ? 7.780 9.027 0.113 1.00 94.56 171 LEU A CA 1
ATOM 1333 C C . LEU A 1 171 ? 8.305 10.411 0.523 1.00 94.56 171 LEU A C 1
ATOM 1335 O O . LEU A 1 171 ? 9.429 10.507 1.003 1.00 94.56 171 LEU A O 1
ATOM 1339 N N . ALA A 1 172 ? 7.503 11.467 0.361 1.00 95.25 172 ALA A N 1
ATOM 1340 C CA . ALA A 1 172 ? 7.846 12.829 0.760 1.00 95.25 172 ALA A CA 1
ATOM 1341 C C . ALA A 1 172 ? 7.399 13.175 2.194 1.00 95.25 172 ALA A C 1
ATOM 1343 O O . ALA A 1 172 ? 7.613 14.299 2.638 1.00 95.25 172 ALA A O 1
ATOM 1344 N N . VAL A 1 173 ? 6.796 12.235 2.938 1.00 96.56 173 VAL A N 1
ATOM 1345 C CA . VAL A 1 173 ? 6.462 12.444 4.357 1.00 96.56 173 VAL A CA 1
ATOM 1346 C C . VAL A 1 173 ? 7.750 12.699 5.145 1.00 96.56 173 VAL A C 1
ATOM 1348 O O . VAL A 1 173 ? 8.670 11.879 5.121 1.00 96.56 173 VAL A O 1
ATOM 1351 N N . THR A 1 174 ? 7.812 13.836 5.841 1.00 97.19 174 THR A N 1
ATOM 1352 C CA . THR A 1 174 ? 9.031 14.339 6.496 1.00 97.19 174 THR A CA 1
ATOM 1353 C C . THR A 1 174 ? 9.517 13.429 7.620 1.00 97.19 174 THR A C 1
ATOM 1355 O O . THR A 1 174 ? 10.705 13.118 7.691 1.00 97.19 174 THR A O 1
ATOM 1358 N N . ASN A 1 175 ? 8.610 12.972 8.492 1.00 98.12 175 ASN A N 1
ATOM 1359 C CA . ASN A 1 175 ? 8.976 12.100 9.605 1.00 98.12 175 ASN A CA 1
ATOM 1360 C C . ASN A 1 175 ? 9.338 10.693 9.079 1.00 98.12 175 ASN A C 1
ATOM 1362 O O . ASN A 1 175 ? 8.483 10.045 8.465 1.00 98.12 175 ASN A O 1
ATOM 1366 N N . PRO A 1 176 ? 10.565 10.196 9.331 1.00 98.19 176 PRO A N 1
ATOM 1367 C CA . PRO A 1 176 ? 11.026 8.924 8.785 1.00 98.19 176 PRO A CA 1
ATOM 1368 C C . PRO A 1 176 ? 10.225 7.721 9.295 1.00 98.19 176 PRO A C 1
ATOM 1370 O O . PRO A 1 176 ? 9.887 6.868 8.482 1.00 98.19 176 PRO A O 1
ATOM 1373 N N . LYS A 1 177 ? 9.844 7.681 10.581 1.00 98.44 177 LYS A N 1
ATOM 1374 C CA . LYS A 1 177 ? 9.064 6.570 11.158 1.00 98.44 177 LYS A CA 1
ATOM 1375 C C . LYS A 1 177 ? 7.656 6.498 10.571 1.00 98.44 177 LYS A C 1
ATOM 1377 O O . LYS A 1 177 ? 7.165 5.428 10.235 1.00 98.44 177 LYS A O 1
ATOM 1382 N N . HIS A 1 178 ? 7.017 7.654 10.391 1.00 98.44 178 HIS A N 1
ATOM 1383 C CA . HIS A 1 178 ? 5.684 7.717 9.785 1.00 98.44 178 HIS A CA 1
ATOM 1384 C C . HIS A 1 178 ? 5.730 7.300 8.309 1.00 98.44 178 HIS A C 1
ATOM 1386 O O . HIS A 1 178 ? 4.875 6.553 7.832 1.00 98.44 178 HIS A O 1
ATOM 1392 N N . ARG A 1 179 ? 6.753 7.765 7.580 1.00 98.12 179 ARG A N 1
ATOM 1393 C CA . ARG A 1 179 ? 6.991 7.368 6.189 1.00 98.12 179 ARG A CA 1
ATOM 1394 C C . ARG A 1 179 ? 7.219 5.863 6.075 1.00 98.12 179 ARG A C 1
ATOM 1396 O O . ARG A 1 179 ? 6.622 5.231 5.211 1.00 98.12 179 ARG A O 1
ATOM 1403 N N . GLU A 1 180 ? 8.056 5.301 6.940 1.00 98.38 180 GLU A N 1
ATOM 1404 C CA . GLU A 1 180 ? 8.324 3.866 7.002 1.00 98.38 180 GLU A CA 1
ATOM 1405 C C . GLU A 1 180 ? 7.047 3.068 7.274 1.00 98.38 180 GLU A C 1
ATOM 1407 O O . GLU A 1 180 ? 6.771 2.117 6.550 1.00 98.38 180 GLU A O 1
ATOM 1412 N N . ALA A 1 181 ? 6.214 3.499 8.225 1.00 98.44 181 ALA A N 1
ATOM 1413 C CA . ALA A 1 181 ? 4.937 2.850 8.509 1.00 98.44 181 ALA A CA 1
ATOM 1414 C C . ALA A 1 181 ? 4.007 2.820 7.278 1.00 98.44 181 ALA A C 1
ATOM 1416 O O . ALA A 1 181 ? 3.434 1.776 6.968 1.00 98.44 181 ALA A O 1
ATOM 1417 N N . LEU A 1 182 ? 3.907 3.915 6.509 1.00 97.56 182 LEU A N 1
ATOM 1418 C CA . LEU A 1 182 ? 3.154 3.903 5.245 1.00 97.56 182 LEU A CA 1
ATOM 1419 C C . LEU A 1 182 ? 3.767 2.990 4.188 1.00 97.56 182 LEU A C 1
ATOM 1421 O O . LEU A 1 182 ? 3.031 2.329 3.457 1.00 97.56 182 LEU A O 1
ATOM 1425 N N . VAL A 1 183 ? 5.095 2.969 4.069 1.00 97.12 183 VAL A N 1
ATOM 1426 C CA . VAL A 1 183 ? 5.767 2.074 3.123 1.00 97.12 183 VAL A CA 1
ATOM 1427 C C . VAL A 1 183 ? 5.485 0.625 3.505 1.00 97.12 183 VAL A C 1
ATOM 1429 O O . VAL A 1 183 ? 5.026 -0.109 2.638 1.00 97.12 183 VAL A O 1
ATOM 1432 N N . ARG A 1 184 ? 5.630 0.253 4.785 1.00 97.69 184 ARG A N 1
ATOM 1433 C CA . ARG A 1 184 ? 5.300 -1.081 5.313 1.00 97.69 184 ARG A CA 1
ATOM 1434 C C . ARG A 1 184 ? 3.835 -1.446 5.075 1.00 97.69 184 ARG A C 1
ATOM 1436 O O . ARG A 1 184 ? 3.558 -2.579 4.692 1.00 97.69 184 ARG A O 1
ATOM 1443 N N . LEU A 1 185 ? 2.904 -0.500 5.240 1.00 97.50 185 LEU A N 1
ATOM 1444 C CA . LEU A 1 185 ? 1.488 -0.705 4.912 1.00 97.50 185 LEU A CA 1
ATOM 1445 C C . LEU A 1 185 ? 1.295 -1.041 3.424 1.00 97.50 185 LEU A C 1
ATOM 1447 O O . LEU A 1 185 ? 0.556 -1.952 3.079 1.00 97.50 185 LEU A O 1
ATOM 1451 N N . LEU A 1 186 ? 1.959 -0.302 2.535 1.00 95.25 186 LEU A N 1
ATOM 1452 C CA . LEU A 1 186 ? 1.807 -0.451 1.087 1.00 95.25 186 LEU A CA 1
ATOM 1453 C C . LEU A 1 186 ? 2.549 -1.667 0.523 1.00 95.25 186 LEU A C 1
ATOM 1455 O O . LEU A 1 186 ? 2.091 -2.259 -0.448 1.00 95.25 186 LEU A O 1
ATOM 1459 N N . SER A 1 187 ? 3.704 -2.017 1.082 1.00 93.94 187 SER A N 1
ATOM 1460 C CA . SER A 1 187 ? 4.523 -3.152 0.648 1.00 93.94 187 SER A CA 1
ATOM 1461 C C . SER A 1 187 ? 4.162 -4.458 1.351 1.00 93.94 187 SER A C 1
ATOM 1463 O O . SER A 1 187 ? 4.843 -5.458 1.131 1.00 93.94 187 SER A O 1
ATOM 1465 N N . SER A 1 188 ? 3.130 -4.442 2.198 1.00 94.94 188 SER A N 1
ATOM 1466 C CA . SER A 1 188 ? 2.658 -5.606 2.955 1.00 94.94 188 SER A CA 1
ATOM 1467 C C . SER A 1 188 ? 3.749 -6.205 3.835 1.00 94.94 188 SER A C 1
ATOM 1469 O O . SER A 1 188 ? 3.945 -7.415 3.919 1.00 94.94 188 SER A O 1
ATOM 1471 N N . ASP A 1 189 ? 4.485 -5.299 4.476 1.00 95.88 189 ASP A N 1
ATOM 1472 C CA . ASP A 1 189 ? 5.546 -5.582 5.439 1.00 95.88 189 ASP A CA 1
ATOM 1473 C C . ASP A 1 189 ? 5.179 -5.052 6.842 1.00 95.88 189 ASP A C 1
ATOM 1475 O O . ASP A 1 189 ? 6.016 -4.728 7.689 1.00 95.88 189 ASP A O 1
ATOM 1479 N N . HIS A 1 190 ? 3.881 -4.948 7.105 1.00 96.75 190 HIS A N 1
ATOM 1480 C CA . HIS A 1 190 ? 3.306 -4.427 8.340 1.00 96.75 190 HIS A CA 1
ATOM 1481 C C . HIS A 1 190 ? 3.124 -5.515 9.423 1.00 96.75 190 HIS A C 1
ATOM 1483 O O . HIS A 1 190 ? 3.199 -6.703 9.112 1.00 96.75 190 HIS A O 1
ATOM 1489 N N . PRO A 1 191 ? 2.888 -5.145 10.699 1.00 97.94 191 PRO A N 1
ATOM 1490 C CA . PRO A 1 191 ? 2.782 -6.098 11.819 1.00 97.94 191 PRO A CA 1
ATOM 1491 C C . PRO A 1 191 ? 1.384 -6.719 12.008 1.00 97.94 191 PRO A C 1
ATOM 1493 O O . PRO A 1 191 ? 1.136 -7.441 12.976 1.00 97.94 191 PRO A O 1
ATOM 1496 N N . LEU A 1 192 ? 0.440 -6.410 11.113 1.00 98.12 192 LEU A N 1
ATOM 1497 C CA . LEU A 1 192 ? -0.924 -6.941 11.180 1.00 98.12 192 LEU A CA 1
ATOM 1498 C C . LEU A 1 192 ? -0.948 -8.465 10.987 1.00 98.12 192 LEU A C 1
ATOM 1500 O O . LEU A 1 192 ? -0.146 -9.030 10.238 1.00 98.12 192 LEU A O 1
ATOM 1504 N N . GLY A 1 193 ? -1.916 -9.119 11.622 1.00 96.75 193 GLY A N 1
ATOM 1505 C CA . GLY A 1 193 ? -2.052 -10.572 11.697 1.00 96.75 193 GLY A CA 1
ATOM 1506 C C . GLY A 1 193 ? -2.098 -11.262 10.336 1.00 96.75 193 GLY A C 1
ATOM 1507 O O . GLY A 1 193 ? -1.604 -12.383 10.212 1.00 96.75 193 GLY A O 1
ATOM 1508 N N . VAL A 1 194 ? -2.615 -10.606 9.288 1.00 96.19 194 VAL A N 1
ATOM 1509 C CA . VAL A 1 194 ? -2.571 -11.173 7.931 1.00 96.19 194 VAL A CA 1
ATOM 1510 C C . VAL A 1 194 ? -1.161 -11.399 7.394 1.00 96.19 194 VAL A C 1
ATOM 1512 O O . VAL A 1 194 ? -0.971 -12.403 6.705 1.00 96.19 194 VAL A O 1
ATOM 1515 N N . GLU A 1 195 ? -0.197 -10.528 7.705 1.00 95.75 195 GLU A N 1
ATOM 1516 C CA . GLU A 1 195 ? 1.204 -10.675 7.285 1.00 95.75 195 GLU A CA 1
ATOM 1517 C C . GLU A 1 195 ? 2.011 -11.486 8.293 1.00 95.75 195 GLU A C 1
ATOM 1519 O O . GLU A 1 195 ? 2.773 -12.357 7.882 1.00 95.75 195 GLU A O 1
ATOM 1524 N N . GLU A 1 196 ? 1.796 -11.290 9.596 1.00 95.50 196 GLU A N 1
ATOM 1525 C CA . GLU A 1 196 ? 2.426 -12.123 10.632 1.00 95.50 196 GLU A CA 1
ATOM 1526 C C . GLU A 1 196 ? 2.106 -13.607 10.426 1.00 95.50 196 GLU A C 1
ATOM 1528 O O . GLU A 1 196 ? 3.002 -14.450 10.437 1.00 95.50 196 GLU A O 1
ATOM 1533 N N . GLY A 1 197 ? 0.847 -13.927 10.114 1.00 94.06 197 GLY A N 1
ATOM 1534 C CA . GLY A 1 197 ? 0.442 -15.292 9.802 1.00 94.06 197 GLY A CA 1
ATOM 1535 C C . GLY A 1 197 ? 1.143 -15.838 8.557 1.00 94.06 197 GLY A C 1
ATOM 1536 O O . GLY A 1 197 ? 1.487 -17.009 8.534 1.00 94.06 197 GLY A O 1
ATOM 1537 N N . ARG A 1 198 ? 1.423 -15.004 7.542 1.00 91.69 198 ARG A N 1
ATOM 1538 C CA . ARG A 1 198 ? 2.203 -15.420 6.355 1.00 91.69 198 ARG A CA 1
ATOM 1539 C C . ARG A 1 198 ? 3.671 -15.669 6.697 1.00 91.69 198 ARG A C 1
ATOM 1541 O O . ARG A 1 198 ? 4.251 -16.610 6.167 1.00 91.69 198 ARG A O 1
ATOM 1548 N N . ARG A 1 199 ? 4.270 -14.834 7.556 1.00 91.88 199 ARG A N 1
ATOM 1549 C CA . ARG A 1 199 ? 5.679 -14.942 7.977 1.00 91.88 199 ARG A CA 1
ATOM 1550 C C . ARG A 1 199 ? 5.940 -16.198 8.806 1.00 91.88 199 ARG A C 1
ATOM 1552 O O . ARG A 1 199 ? 6.996 -16.801 8.655 1.00 91.88 199 ARG A O 1
ATOM 1559 N N . GLN A 1 200 ? 4.987 -16.594 9.648 1.00 88.25 200 GLN A N 1
ATOM 1560 C CA . GLN A 1 200 ? 5.089 -17.815 10.456 1.00 88.25 200 GLN A CA 1
ATOM 1561 C C . GLN A 1 200 ? 4.911 -19.100 9.633 1.00 88.25 200 GLN A C 1
ATOM 1563 O O . GLN A 1 200 ? 5.360 -20.160 10.057 1.00 88.25 200 GLN A O 1
ATOM 1568 N N . GLY A 1 201 ? 4.303 -19.007 8.449 1.00 79.62 201 GLY A N 1
ATOM 1569 C CA . GLY A 1 201 ? 4.158 -20.113 7.507 1.00 79.62 201 GLY A CA 1
ATOM 1570 C C . GLY A 1 201 ? 2.814 -20.085 6.785 1.00 79.62 201 GLY A C 1
ATOM 1571 O O . GLY A 1 201 ? 1.833 -19.515 7.256 1.00 79.62 201 GLY A O 1
ATOM 1572 N N . TRP A 1 202 ? 2.737 -20.737 5.626 1.00 73.94 202 TRP A N 1
ATOM 1573 C CA . TRP A 1 202 ? 1.493 -20.815 4.847 1.00 73.94 202 TRP A CA 1
ATOM 1574 C C . TRP A 1 202 ? 0.414 -21.696 5.494 1.00 73.94 202 TRP A C 1
ATOM 1576 O O . TRP A 1 202 ? -0.735 -21.664 5.054 1.00 73.94 202 TRP A O 1
ATOM 1586 N N . ASP A 1 203 ? 0.758 -22.413 6.565 1.00 83.25 203 ASP A N 1
ATOM 1587 C CA . ASP A 1 203 ? -0.134 -23.326 7.280 1.00 83.25 203 ASP A CA 1
ATOM 1588 C C . ASP A 1 203 ? -1.246 -22.612 8.053 1.00 83.25 203 ASP A C 1
ATOM 1590 O O . ASP A 1 203 ? -2.252 -23.239 8.370 1.00 83.25 203 ASP A O 1
ATOM 1594 N N . ILE A 1 204 ? -1.110 -21.308 8.338 1.00 89.50 204 ILE A N 1
ATOM 1595 C CA . ILE A 1 204 ? -2.152 -20.526 9.018 1.00 89.50 204 ILE A CA 1
ATOM 1596 C C . ILE A 1 204 ? -3.125 -19.962 7.968 1.00 89.50 204 ILE A C 1
ATOM 1598 O O . ILE A 1 204 ? -2.797 -18.978 7.277 1.00 89.50 204 ILE A O 1
ATOM 1602 N N . PRO A 1 205 ? -4.355 -20.504 7.852 1.00 91.94 205 PRO A N 1
ATOM 1603 C CA . PRO A 1 205 ? -5.320 -20.038 6.865 1.00 91.94 205 PRO A CA 1
ATOM 1604 C C . PRO A 1 205 ? -5.733 -18.592 7.145 1.00 91.94 205 PRO A C 1
ATOM 1606 O O . PRO A 1 205 ? -5.857 -18.189 8.301 1.00 91.94 205 PRO A O 1
ATOM 1609 N N . ARG A 1 206 ? -6.026 -17.806 6.097 1.00 93.31 206 ARG A N 1
ATOM 1610 C CA . ARG A 1 206 ? -6.389 -16.380 6.249 1.00 93.31 206 ARG A CA 1
ATOM 1611 C C . ARG A 1 206 ? -7.542 -16.158 7.235 1.00 93.31 206 ARG A C 1
ATOM 1613 O O . ARG A 1 206 ? -7.489 -15.219 8.018 1.00 93.31 206 ARG A O 1
ATOM 1620 N N . HIS A 1 207 ? -8.557 -17.023 7.223 1.00 92.88 207 HIS A N 1
ATOM 1621 C CA . HIS A 1 207 ? -9.722 -16.910 8.109 1.00 92.88 207 HIS A CA 1
ATOM 1622 C C . HIS A 1 207 ? -9.397 -17.134 9.598 1.00 92.88 207 HIS A C 1
ATOM 1624 O O . HIS A 1 207 ? -10.195 -16.758 10.449 1.00 92.88 207 HIS A O 1
ATOM 1630 N N . ARG A 1 208 ? -8.230 -17.711 9.920 1.00 94.12 208 ARG A N 1
ATOM 1631 C CA . ARG A 1 208 ? -7.732 -17.869 11.295 1.00 94.12 208 ARG A CA 1
ATOM 1632 C C . ARG A 1 208 ? -6.791 -16.743 11.731 1.00 94.12 208 ARG A C 1
ATOM 1634 O O . ARG A 1 208 ? -6.332 -16.743 12.865 1.00 94.12 208 ARG A O 1
ATOM 1641 N N . ARG A 1 209 ? -6.504 -15.761 10.872 1.00 95.44 209 ARG A N 1
ATOM 1642 C CA . ARG A 1 209 ? -5.664 -14.595 11.207 1.00 95.44 209 ARG A CA 1
ATOM 1643 C C . ARG A 1 209 ? -6.501 -13.517 11.890 1.00 95.44 209 ARG A C 1
ATOM 1645 O O . ARG A 1 209 ? -6.678 -12.422 11.362 1.00 95.44 209 ARG A O 1
ATOM 1652 N N . VAL A 1 210 ? -7.103 -13.883 13.014 1.00 97.12 210 VAL A N 1
ATOM 1653 C CA . VAL A 1 210 ? -8.117 -13.086 13.706 1.00 97.12 210 VAL A CA 1
ATOM 1654 C C . VAL A 1 210 ? -7.491 -11.837 14.329 1.00 97.12 210 VAL A C 1
ATOM 1656 O O . VAL A 1 210 ? -6.348 -11.851 14.779 1.00 97.12 210 VAL A O 1
ATOM 1659 N N . CYS A 1 211 ? -8.255 -10.749 14.377 1.00 98.25 211 CYS A N 1
ATOM 1660 C CA . CYS A 1 211 ? -7.893 -9.531 15.090 1.00 98.25 211 CYS A CA 1
ATOM 1661 C C . CYS A 1 211 ? -7.593 -9.805 16.566 1.00 98.25 211 CYS A C 1
ATOM 1663 O O . CYS A 1 211 ? -8.481 -10.186 17.335 1.00 98.25 211 CYS A O 1
ATOM 1665 N N . ARG A 1 212 ? -6.346 -9.545 16.979 1.00 97.81 212 ARG A N 1
ATOM 1666 C CA . ARG A 1 212 ? -5.870 -9.724 18.360 1.00 97.81 212 ARG A CA 1
ATOM 1667 C C . ARG A 1 212 ? -6.559 -8.788 19.356 1.00 97.81 212 ARG A C 1
ATOM 1669 O O . ARG A 1 212 ? -6.544 -9.051 20.555 1.00 97.81 212 ARG A O 1
ATOM 1676 N N . PHE A 1 213 ? -7.172 -7.716 18.854 1.00 97.88 213 PHE A N 1
ATOM 1677 C CA . PHE A 1 213 ? -7.841 -6.688 19.644 1.00 97.88 213 PHE A CA 1
ATOM 1678 C C . PHE A 1 213 ? -9.312 -7.021 19.901 1.00 97.88 213 PHE A C 1
ATOM 1680 O O . PHE A 1 213 ? -9.687 -7.302 21.035 1.00 97.88 213 PHE A O 1
ATOM 1687 N N . CYS A 1 214 ? -10.152 -7.053 18.860 1.00 97.31 214 CYS A N 1
ATOM 1688 C CA . CYS A 1 214 ? -11.582 -7.311 19.054 1.00 97.31 214 CYS A CA 1
ATOM 1689 C C . CYS A 1 214 ? -11.918 -8.795 19.237 1.00 97.31 214 CYS A C 1
ATOM 1691 O O . CYS A 1 214 ? -13.020 -9.102 19.684 1.00 97.31 214 CYS A O 1
ATOM 1693 N N . ARG A 1 215 ? -11.001 -9.710 18.877 1.00 96.12 215 ARG A N 1
ATOM 1694 C CA . ARG A 1 215 ? -11.141 -11.169 19.042 1.00 96.12 215 ARG A CA 1
ATOM 1695 C C . ARG A 1 215 ? -12.464 -11.725 18.499 1.00 96.12 215 ARG A C 1
ATOM 1697 O O . ARG A 1 215 ? -12.996 -12.695 19.036 1.00 96.12 215 ARG A O 1
ATOM 1704 N N . ARG A 1 216 ? -13.003 -11.100 17.447 1.00 95.94 216 ARG A N 1
ATOM 1705 C CA . ARG A 1 216 ? -14.233 -11.547 16.785 1.00 95.94 216 ARG A CA 1
ATOM 1706 C C . ARG A 1 216 ? -13.905 -12.564 15.713 1.00 95.94 216 ARG A C 1
ATOM 1708 O O . ARG A 1 216 ? -13.012 -12.342 14.903 1.00 95.94 216 ARG A O 1
ATOM 1715 N N . ARG A 1 217 ? -14.673 -13.642 15.660 1.00 93.62 217 ARG A N 1
ATOM 1716 C CA . ARG A 1 217 ? -14.423 -14.800 14.796 1.00 93.62 217 ARG A CA 1
ATOM 1717 C C . ARG A 1 217 ? -14.362 -14.467 13.300 1.00 93.62 217 ARG A C 1
ATOM 1719 O O . ARG A 1 217 ? -13.612 -15.102 12.564 1.00 93.62 217 ARG A O 1
ATOM 1726 N N . TRP A 1 218 ? -15.134 -13.478 12.854 1.00 93.31 218 TRP A N 1
ATOM 1727 C CA . TRP A 1 218 ? -15.163 -13.004 11.463 1.00 93.31 218 TRP A CA 1
ATOM 1728 C C . TRP A 1 218 ? -14.185 -11.858 11.180 1.00 93.31 218 TRP A C 1
ATOM 1730 O O . TRP A 1 218 ? -13.977 -11.502 10.020 1.00 93.31 218 TRP A O 1
ATOM 1740 N N . ALA A 1 219 ? -13.600 -11.259 12.217 1.00 97.12 219 ALA A N 1
ATOM 1741 C CA . ALA A 1 219 ? -12.745 -10.091 12.087 1.00 97.12 219 ALA A CA 1
ATOM 1742 C C . ALA A 1 219 ? -11.304 -10.523 11.828 1.00 97.12 219 ALA A C 1
ATOM 1744 O O . ALA A 1 219 ? -10.564 -10.875 12.748 1.00 97.12 219 ALA A O 1
ATOM 1745 N N . ILE A 1 220 ? -10.902 -10.492 10.563 1.00 97.31 220 ILE A N 1
ATOM 1746 C CA . ILE A 1 220 ? -9.524 -10.778 10.167 1.00 97.31 220 ILE A CA 1
ATOM 1747 C C . ILE A 1 220 ? -8.679 -9.524 10.398 1.00 97.31 220 ILE A C 1
ATOM 1749 O O . ILE A 1 220 ? -9.106 -8.420 10.074 1.00 97.31 220 ILE A O 1
ATOM 1753 N N . GLU A 1 221 ? -7.482 -9.681 10.964 1.00 98.19 221 GLU A N 1
ATOM 1754 C CA . GLU A 1 221 ? -6.568 -8.566 11.229 1.00 98.19 221 GLU A CA 1
ATOM 1755 C C . GLU A 1 221 ? -5.848 -8.106 9.956 1.00 98.19 221 GLU A C 1
ATOM 1757 O O . GLU A 1 221 ? -4.650 -8.341 9.775 1.00 98.19 221 GLU A O 1
ATOM 1762 N N . ASP A 1 222 ? -6.597 -7.489 9.049 1.00 97.31 222 ASP A N 1
ATOM 1763 C CA . ASP A 1 222 ? -6.081 -6.864 7.837 1.00 97.31 222 ASP A CA 1
ATOM 1764 C C . ASP A 1 222 ? -6.026 -5.334 7.939 1.00 97.31 222 ASP A C 1
ATOM 1766 O O . ASP A 1 222 ? -6.360 -4.738 8.968 1.00 97.31 222 ASP A O 1
ATOM 1770 N N . GLU A 1 223 ? -5.524 -4.698 6.881 1.00 97.44 223 GLU A N 1
ATOM 1771 C CA . GLU A 1 223 ? -5.259 -3.263 6.813 1.00 97.44 223 GLU A CA 1
ATOM 1772 C C . GLU A 1 223 ? -6.512 -2.448 7.111 1.00 97.44 223 GLU A C 1
ATOM 1774 O O . GLU A 1 223 ? -6.473 -1.491 7.882 1.00 97.44 223 GLU A O 1
ATOM 1779 N N . VA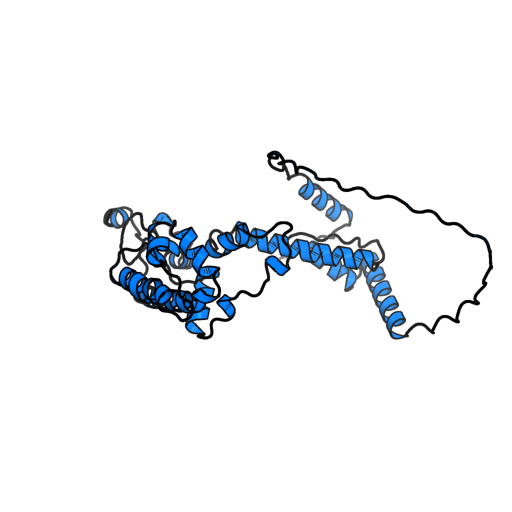L A 1 224 ? -7.637 -2.838 6.519 1.00 97.38 224 VAL A N 1
ATOM 1780 C CA . VAL A 1 224 ? -8.894 -2.123 6.688 1.00 97.38 224 VAL A CA 1
ATOM 1781 C C . VAL A 1 224 ? -9.488 -2.384 8.059 1.00 97.38 224 VAL A C 1
ATOM 1783 O O . VAL A 1 224 ? -9.884 -1.422 8.720 1.00 97.38 224 VAL A O 1
ATOM 1786 N N . HIS A 1 225 ? -9.488 -3.631 8.527 1.00 98.25 225 HIS A N 1
ATOM 1787 C CA . HIS A 1 225 ? -10.033 -3.927 9.839 1.00 98.25 225 HIS A CA 1
ATOM 1788 C C . HIS A 1 225 ? -9.281 -3.173 10.943 1.00 98.25 225 HIS A C 1
ATOM 1790 O O . HIS A 1 225 ? -9.893 -2.445 11.725 1.00 98.25 225 HIS A O 1
ATOM 1796 N N . ALA A 1 226 ? -7.952 -3.290 10.989 1.00 98.19 226 ALA A N 1
ATOM 1797 C CA . ALA A 1 226 ? -7.146 -2.678 12.042 1.00 98.19 226 ALA A CA 1
ATOM 1798 C C . ALA A 1 226 ? -7.214 -1.141 12.015 1.00 98.19 226 ALA A C 1
ATOM 1800 O O . ALA A 1 226 ? -7.376 -0.509 13.060 1.00 98.19 226 ALA A O 1
ATOM 1801 N N . LEU A 1 227 ? -7.129 -0.532 10.827 1.00 98.44 227 LEU A N 1
ATOM 1802 C CA . LEU A 1 227 ? -7.129 0.925 10.692 1.00 98.44 227 LEU A CA 1
ATOM 1803 C C . LEU A 1 227 ? -8.536 1.516 10.866 1.00 98.44 227 LEU A C 1
ATOM 1805 O O . LEU A 1 227 ? -8.707 2.539 11.531 1.00 98.44 227 LEU A O 1
ATOM 1809 N N . LEU A 1 228 ? -9.559 0.902 10.274 1.00 98.44 228 LEU A N 1
ATOM 1810 C CA . LEU A 1 228 ? -10.839 1.570 10.044 1.00 98.44 228 LEU A CA 1
ATOM 1811 C C . LEU A 1 228 ? -12.051 0.892 10.677 1.00 98.44 228 LEU A C 1
ATOM 1813 O O . LEU A 1 228 ? -13.043 1.579 10.852 1.00 98.44 228 LEU A O 1
ATOM 1817 N N . GLU A 1 229 ? -12.011 -0.378 11.075 1.00 98.19 229 GLU A N 1
ATOM 1818 C CA . GLU A 1 229 ? -13.249 -1.074 11.485 1.00 98.19 229 GLU A CA 1
ATOM 1819 C C . GLU A 1 229 ? -13.210 -1.628 12.905 1.00 98.19 229 GLU A C 1
ATOM 1821 O O . GLU A 1 229 ? -14.255 -1.766 13.532 1.00 98.19 229 GLU A O 1
ATOM 1826 N N . CYS A 1 230 ? -12.025 -1.918 13.444 1.00 98.31 230 CYS A N 1
ATOM 1827 C CA . CYS A 1 230 ? -11.895 -2.558 14.744 1.00 98.31 230 CYS A CA 1
ATOM 1828 C C . CYS A 1 230 ? -12.559 -1.726 15.850 1.00 98.31 230 CYS A C 1
ATOM 1830 O O . CYS A 1 230 ? -12.316 -0.524 15.974 1.00 98.31 230 CYS A O 1
ATOM 1832 N N . GLU A 1 231 ? -13.386 -2.371 16.666 1.00 96.81 231 GLU A N 1
ATOM 1833 C CA . GLU A 1 231 ? -14.141 -1.723 17.744 1.00 96.81 231 GLU A CA 1
ATOM 1834 C C . GLU A 1 231 ? -13.407 -1.737 19.092 1.00 96.81 231 GLU A C 1
ATOM 1836 O O . GLU A 1 231 ? -13.945 -1.248 20.083 1.00 96.81 231 GLU A O 1
ATOM 1841 N N . ASP A 1 232 ? -12.181 -2.278 19.157 1.00 98.12 232 ASP A N 1
ATOM 1842 C CA . ASP A 1 232 ? -11.369 -2.173 20.373 1.00 98.12 232 ASP A CA 1
ATOM 1843 C C . ASP A 1 232 ? -11.202 -0.690 20.746 1.00 98.12 232 ASP A C 1
ATOM 1845 O O . ASP A 1 232 ? -10.801 0.110 19.889 1.00 98.12 232 ASP A O 1
ATOM 1849 N N . PRO A 1 233 ? -11.486 -0.303 22.005 1.00 98.31 233 PRO A N 1
ATOM 1850 C CA . PRO A 1 233 ? -11.487 1.096 22.415 1.00 98.31 233 PRO A CA 1
ATOM 1851 C C . PRO A 1 233 ? -10.184 1.842 22.113 1.00 98.31 233 PRO A C 1
ATOM 1853 O O . PRO A 1 233 ? -10.220 3.040 21.847 1.00 98.31 233 PRO A O 1
ATOM 1856 N N . ARG A 1 234 ? -9.032 1.158 22.117 1.00 98.38 234 ARG A N 1
ATOM 1857 C CA . ARG A 1 234 ? -7.728 1.780 21.847 1.00 98.38 234 ARG A CA 1
ATOM 1858 C C . ARG A 1 234 ? -7.581 2.132 20.369 1.00 98.38 234 ARG A C 1
ATOM 1860 O O . ARG A 1 234 ? -7.175 3.245 20.047 1.00 98.38 234 ARG A O 1
ATOM 1867 N N . LEU A 1 235 ? -7.961 1.220 19.471 1.00 98.50 235 LEU A N 1
ATOM 1868 C CA . LEU A 1 235 ? -7.953 1.476 18.025 1.00 98.50 235 LEU A CA 1
ATOM 1869 C C . LEU A 1 235 ? -9.036 2.485 17.625 1.00 98.50 235 LEU A C 1
ATOM 1871 O O . LEU A 1 235 ? -8.780 3.364 16.802 1.00 98.50 235 LEU A O 1
ATOM 1875 N N . ALA A 1 236 ? -10.218 2.408 18.240 1.00 98.38 236 ALA A N 1
ATOM 1876 C CA . ALA A 1 236 ? -11.289 3.379 18.038 1.00 98.38 236 ALA A CA 1
ATOM 1877 C C . ALA A 1 236 ? -10.862 4.793 18.467 1.00 98.38 236 ALA A C 1
ATOM 1879 O O . ALA A 1 236 ? -11.111 5.751 17.737 1.00 98.38 236 ALA A O 1
ATOM 1880 N N . LEU A 1 237 ? -10.158 4.922 19.599 1.00 98.44 237 LEU A N 1
ATOM 1881 C CA . LEU A 1 237 ? -9.621 6.198 20.071 1.00 98.44 237 LEU A CA 1
ATOM 1882 C C . LEU A 1 237 ? -8.589 6.782 19.098 1.00 98.44 237 LEU A C 1
ATOM 1884 O O . LEU A 1 237 ? -8.697 7.954 18.744 1.00 98.44 237 LEU A O 1
ATOM 1888 N N . LEU A 1 238 ? -7.630 5.979 18.620 1.00 98.56 238 LEU A N 1
ATOM 1889 C CA . LEU A 1 238 ? -6.655 6.430 17.616 1.00 98.56 238 LEU A CA 1
ATOM 1890 C C . LEU A 1 238 ? -7.347 6.883 16.325 1.00 98.56 238 LEU A C 1
ATOM 1892 O O . LEU A 1 238 ? -6.994 7.910 15.748 1.00 98.56 238 LEU A O 1
ATOM 1896 N N . ARG A 1 239 ? -8.365 6.144 15.873 1.00 98.50 239 ARG A N 1
ATOM 1897 C CA . ARG A 1 239 ? -9.137 6.512 14.682 1.00 98.50 239 ARG A CA 1
ATOM 1898 C C . ARG A 1 239 ? -9.888 7.822 14.885 1.00 98.50 239 ARG A C 1
ATOM 1900 O O . ARG A 1 239 ? -9.927 8.659 13.988 1.00 98.50 239 ARG A O 1
ATOM 1907 N N . ASP A 1 240 ? -10.476 8.020 16.055 1.00 98.06 240 ASP A N 1
ATOM 1908 C CA . ASP A 1 240 ? -11.227 9.231 16.350 1.00 98.06 240 ASP A CA 1
ATOM 1909 C C . ASP A 1 240 ? -10.321 10.466 16.482 1.00 98.06 240 ASP A C 1
ATOM 1911 O O . ASP A 1 240 ? -10.587 11.511 15.878 1.00 98.06 240 ASP A O 1
ATOM 1915 N N . VAL A 1 241 ? -9.230 10.342 17.236 1.00 97.31 241 VAL A N 1
ATOM 1916 C CA . VAL A 1 241 ? -8.362 11.464 17.616 1.00 97.31 241 VAL A CA 1
ATOM 1917 C C . VAL A 1 241 ? -7.268 11.714 16.579 1.00 97.31 241 VAL A C 1
ATOM 1919 O O . VAL A 1 241 ? -7.157 12.832 16.067 1.00 97.31 241 VAL A O 1
ATOM 1922 N N . ASP A 1 242 ? -6.467 10.696 16.261 1.00 97.62 242 ASP A N 1
ATOM 1923 C CA . ASP A 1 242 ? -5.269 10.828 15.423 1.00 97.62 242 ASP A CA 1
ATOM 1924 C C . ASP A 1 242 ? -5.562 10.741 13.923 1.00 97.62 242 ASP A C 1
ATOM 1926 O O . ASP A 1 242 ? -4.755 11.221 13.125 1.00 97.62 242 ASP A O 1
ATOM 1930 N N . LEU A 1 243 ? -6.714 10.190 13.526 1.00 98.25 243 LEU A N 1
ATOM 1931 C CA . LEU A 1 243 ? -7.175 10.232 12.139 1.00 98.25 243 LEU A CA 1
ATOM 1932 C C . LEU A 1 243 ? -8.276 11.276 11.940 1.00 98.25 243 LEU A C 1
ATOM 1934 O O . LEU A 1 243 ? -8.019 12.331 11.370 1.00 98.25 243 LEU A O 1
ATOM 1938 N N . LEU A 1 244 ? -9.506 11.016 12.386 1.00 98.25 244 LEU A N 1
ATOM 1939 C CA . LEU A 1 244 ? -10.674 11.805 11.978 1.00 98.25 244 LEU A CA 1
ATOM 1940 C C . LEU A 1 244 ? -10.618 13.253 12.489 1.00 98.25 244 LEU A C 1
ATOM 1942 O O . LEU A 1 244 ? -10.737 14.184 11.693 1.00 98.25 244 LEU A O 1
ATOM 1946 N N . SER A 1 245 ? -10.349 13.460 13.781 1.00 97.06 245 SER A N 1
ATOM 1947 C CA . SER A 1 245 ? -10.204 14.808 14.353 1.00 97.06 245 SER A CA 1
ATOM 1948 C C . SER A 1 245 ? -8.971 15.545 13.831 1.00 97.06 245 SER A C 1
ATOM 1950 O O . SER A 1 245 ? -8.952 16.775 13.811 1.00 97.06 245 SER A O 1
ATOM 1952 N N . ALA A 1 246 ? -7.908 14.827 13.464 1.00 96.81 246 ALA A N 1
ATOM 1953 C CA . ALA A 1 246 ? -6.704 15.427 12.897 1.00 96.81 246 ALA A CA 1
ATOM 1954 C C . ALA A 1 246 ? -6.937 15.886 11.447 1.00 96.81 246 ALA A C 1
ATOM 1956 O O . ALA A 1 246 ? -6.566 17.003 11.090 1.00 96.81 246 ALA A O 1
ATOM 1957 N N . LEU A 1 247 ? -7.635 15.078 10.641 1.00 97.56 247 LEU A N 1
ATOM 1958 C CA . LEU A 1 247 ? -8.028 15.430 9.273 1.00 97.56 247 LEU A CA 1
ATOM 1959 C C . LEU A 1 247 ? -8.913 16.684 9.222 1.00 97.56 247 LEU A C 1
ATOM 1961 O O . LEU A 1 247 ? -8.818 17.460 8.272 1.00 97.56 247 LEU A O 1
ATOM 1965 N N . GLU A 1 248 ? -9.756 16.899 10.233 1.00 96.50 248 GLU A N 1
ATOM 1966 C CA . GLU A 1 248 ? -10.645 18.066 10.325 1.00 96.50 248 GLU A CA 1
ATOM 1967 C C . GLU A 1 248 ? -9.946 19.340 10.837 1.00 96.50 248 GLU A C 1
ATOM 1969 O O . GLU A 1 248 ? -10.455 20.432 10.598 1.00 96.50 248 GLU A O 1
ATOM 1974 N N . ARG A 1 249 ? -8.791 19.227 11.515 1.00 94.31 249 ARG A N 1
ATOM 1975 C CA . ARG A 1 249 ? -8.096 20.356 12.179 1.00 94.31 249 ARG A CA 1
ATOM 1976 C C . ARG A 1 249 ? -6.767 20.777 11.552 1.00 94.31 249 ARG A C 1
ATOM 1978 O O . ARG A 1 249 ? -6.218 21.798 11.954 1.00 94.31 249 ARG A O 1
ATOM 1985 N N . GLN A 1 250 ? -6.211 19.980 10.646 1.00 92.44 250 GLN A N 1
ATOM 1986 C CA . GLN A 1 250 ? -4.949 20.302 9.970 1.00 92.44 250 GLN A CA 1
ATOM 1987 C C . GLN A 1 250 ? -5.047 21.584 9.117 1.00 92.44 250 GLN A C 1
ATOM 1989 O O . GLN A 1 250 ? -6.146 22.054 8.829 1.00 92.44 250 GLN A O 1
ATOM 1994 N N . GLU A 1 251 ? -3.896 22.108 8.677 1.00 87.44 251 GLU A N 1
ATOM 1995 C CA . GLU A 1 251 ? -3.783 23.356 7.895 1.00 87.44 251 GLU A CA 1
ATOM 1996 C C . GLU A 1 251 ? -4.687 23.377 6.653 1.00 87.44 251 GLU A C 1
ATOM 1998 O O . GLU A 1 251 ? -5.373 24.365 6.398 1.00 87.44 251 GLU A O 1
ATOM 2003 N N . GLU A 1 252 ? -4.737 22.262 5.917 1.00 90.69 252 GLU A N 1
ATOM 2004 C CA . GLU A 1 252 ? -5.698 22.030 4.836 1.00 90.69 252 GLU A CA 1
ATOM 2005 C C . GLU A 1 252 ? -6.732 20.973 5.262 1.00 90.69 252 GLU A C 1
ATOM 2007 O O . GLU A 1 252 ? -6.546 19.774 5.003 1.00 90.69 252 GLU A O 1
ATOM 2012 N N . PRO A 1 253 ? -7.820 21.374 5.941 1.00 92.19 253 PRO A N 1
ATOM 2013 C CA . PRO A 1 253 ? -8.747 20.427 6.535 1.00 92.19 253 PRO A CA 1
ATOM 2014 C C . PRO A 1 253 ? -9.513 19.632 5.473 1.00 92.19 253 PRO A C 1
ATOM 2016 O O . PRO A 1 253 ? -9.704 20.059 4.330 1.00 92.19 253 PRO A O 1
ATOM 2019 N N . LEU A 1 254 ? -10.015 18.470 5.884 1.00 95.19 254 LEU A N 1
ATOM 2020 C CA . LEU A 1 254 ? -11.039 17.711 5.174 1.00 95.19 254 LEU A CA 1
ATOM 2021 C C . LEU A 1 254 ? -12.366 17.832 5.944 1.00 95.19 254 LEU A C 1
ATOM 2023 O O . LEU A 1 254 ? -12.661 16.973 6.779 1.00 95.19 254 LEU A O 1
ATOM 2027 N N . PRO A 1 255 ? -13.174 18.885 5.701 1.00 91.88 255 PRO A N 1
ATOM 2028 C CA . PRO A 1 255 ? -14.458 19.038 6.370 1.00 91.88 255 PRO A CA 1
ATOM 2029 C C . PRO A 1 255 ? -15.358 17.828 6.121 1.00 91.88 255 PRO A C 1
ATOM 2031 O O . PRO A 1 255 ? -15.558 17.406 4.981 1.00 91.88 255 PRO A O 1
ATOM 2034 N N . GLY A 1 256 ? -15.923 17.279 7.195 1.00 93.56 256 GLY A N 1
ATOM 2035 C CA . GLY A 1 256 ? -16.806 16.122 7.108 1.00 93.56 256 GLY A CA 1
ATOM 2036 C C . GLY A 1 256 ? -16.076 14.794 6.910 1.00 93.56 256 GLY A C 1
ATOM 2037 O O . GLY A 1 256 ? -16.710 13.846 6.444 1.00 93.56 256 GLY A O 1
ATOM 2038 N N . ALA A 1 257 ? -14.798 14.687 7.294 1.00 95.69 257 ALA A N 1
ATOM 2039 C CA . ALA A 1 257 ? -14.058 13.422 7.302 1.00 95.69 257 ALA A CA 1
ATOM 2040 C C . ALA A 1 257 ? -14.848 12.311 8.012 1.00 95.69 257 ALA A C 1
ATOM 2042 O O . ALA A 1 257 ? -14.943 11.194 7.510 1.00 95.69 257 ALA A O 1
ATOM 2043 N N . ARG A 1 258 ? -15.517 12.642 9.123 1.00 97.19 258 ARG A N 1
ATOM 2044 C CA . ARG A 1 258 ? -16.397 11.719 9.862 1.00 97.19 258 ARG A CA 1
ATOM 2045 C C . ARG A 1 258 ? -17.586 11.240 9.049 1.00 97.19 258 ARG A C 1
ATOM 2047 O O . ARG A 1 258 ? -17.918 10.059 9.054 1.00 97.19 258 ARG A O 1
ATOM 2054 N N . ARG A 1 259 ? -18.222 12.159 8.320 1.00 97.00 259 ARG A N 1
ATOM 2055 C CA . ARG A 1 259 ? -19.353 11.843 7.444 1.00 97.00 259 ARG A CA 1
ATOM 2056 C C . ARG A 1 259 ? -18.911 10.981 6.265 1.00 97.00 259 ARG A C 1
ATOM 2058 O O . ARG A 1 259 ? -19.671 10.114 5.853 1.00 97.00 259 ARG A O 1
ATOM 2065 N N . MET A 1 260 ? -17.719 11.225 5.721 1.00 97.25 260 MET A N 1
ATOM 2066 C CA . MET A 1 260 ? -17.137 10.385 4.674 1.00 97.25 260 MET A CA 1
ATOM 2067 C C . MET A 1 260 ? -16.865 8.981 5.208 1.00 97.25 260 MET A C 1
ATOM 2069 O O . MET A 1 260 ? -17.383 8.024 4.645 1.00 97.25 260 MET A O 1
ATOM 2073 N N . TYR A 1 261 ? -16.162 8.872 6.336 1.00 97.44 261 TYR A N 1
ATOM 2074 C CA . TYR A 1 261 ? -15.884 7.604 7.010 1.00 97.44 261 TYR A CA 1
ATOM 2075 C C . TYR A 1 261 ? -17.162 6.800 7.300 1.00 97.44 261 TYR A C 1
ATOM 2077 O O . TYR A 1 261 ? -17.218 5.616 7.007 1.00 97.44 261 TYR A O 1
ATOM 2085 N N . ALA A 1 262 ? -18.226 7.446 7.786 1.00 97.06 262 ALA A N 1
ATOM 2086 C CA . ALA A 1 262 ? -19.485 6.769 8.099 1.00 97.06 262 ALA A CA 1
ATOM 2087 C C . ALA A 1 262 ? -20.298 6.315 6.868 1.00 97.06 262 ALA A C 1
ATOM 2089 O O . ALA A 1 262 ? -21.236 5.536 7.013 1.00 97.06 262 ALA A O 1
ATOM 2090 N N . ARG A 1 263 ? -20.018 6.846 5.669 1.00 97.06 263 ARG A N 1
ATOM 2091 C CA . ARG A 1 263 ? -20.830 6.601 4.459 1.00 97.06 263 ARG A CA 1
ATOM 2092 C C . ARG A 1 263 ? -20.096 5.845 3.365 1.00 97.06 263 ARG A C 1
ATOM 2094 O O . ARG A 1 263 ? -20.749 5.315 2.469 1.00 97.06 263 ARG A O 1
ATOM 2101 N N . MET A 1 264 ? -18.771 5.868 3.382 1.00 97.31 264 MET A N 1
ATOM 2102 C CA . MET A 1 264 ? -17.944 5.204 2.389 1.00 97.31 264 MET A CA 1
ATOM 2103 C C . MET A 1 264 ? -17.589 3.798 2.867 1.00 97.31 264 MET A C 1
ATOM 2105 O O . MET A 1 264 ? -17.312 3.621 4.052 1.00 97.31 264 MET A O 1
ATOM 2109 N N . PRO A 1 265 ? -17.524 2.811 1.961 1.00 96.81 265 PRO A N 1
ATOM 2110 C CA . PRO A 1 265 ? -16.861 1.553 2.263 1.00 96.81 265 PRO A CA 1
ATOM 2111 C C . PRO A 1 265 ? -15.436 1.812 2.761 1.00 96.81 265 PRO A C 1
ATOM 2113 O O . PRO A 1 265 ? -14.723 2.657 2.214 1.00 96.81 265 PRO A O 1
ATOM 2116 N N . SER A 1 266 ? -15.004 1.077 3.782 1.00 96.56 266 SER A N 1
ATOM 2117 C CA . SER A 1 266 ? -13.727 1.319 4.460 1.00 96.56 266 SER A CA 1
ATOM 2118 C C . SER A 1 266 ? -12.528 1.262 3.507 1.00 96.56 266 SER A C 1
ATOM 2120 O O . SER A 1 266 ? -11.641 2.112 3.577 1.00 96.56 266 SER A O 1
ATOM 2122 N N . TRP A 1 267 ? -12.532 0.325 2.551 1.00 94.94 267 TRP A N 1
ATOM 2123 C CA . TRP A 1 267 ? -11.519 0.253 1.490 1.00 94.94 267 TRP A CA 1
ATOM 2124 C C . TRP A 1 267 ? -11.474 1.517 0.626 1.00 94.94 267 TRP A C 1
ATOM 2126 O O . TRP A 1 267 ? -10.389 2.031 0.358 1.00 94.94 267 TRP A O 1
ATOM 2136 N N . ASP A 1 268 ? -12.630 2.049 0.226 1.00 95.44 268 ASP A N 1
ATOM 2137 C CA . ASP A 1 268 ? -12.709 3.268 -0.586 1.00 95.44 268 ASP A CA 1
ATOM 2138 C C . ASP A 1 268 ? -12.250 4.495 0.206 1.00 95.44 268 ASP A C 1
ATOM 2140 O O . ASP A 1 268 ? -11.612 5.397 -0.342 1.00 95.44 268 ASP A O 1
ATOM 2144 N N . PHE A 1 269 ? -12.546 4.530 1.508 1.00 97.12 269 PHE A N 1
ATOM 2145 C CA . PHE A 1 269 ? -12.079 5.594 2.387 1.00 97.12 269 PHE A CA 1
ATOM 2146 C C . PHE A 1 269 ? -10.559 5.539 2.581 1.00 97.12 269 PHE A C 1
ATOM 2148 O O . PHE A 1 269 ? -9.889 6.553 2.381 1.00 97.12 269 PHE A O 1
ATOM 2155 N N . LEU A 1 270 ? -9.991 4.364 2.885 1.00 96.88 270 LEU A N 1
ATOM 2156 C CA . LEU A 1 270 ? -8.539 4.173 2.983 1.00 96.88 270 LEU A CA 1
ATOM 2157 C C . LEU A 1 270 ? -7.840 4.583 1.684 1.00 96.88 270 LEU A C 1
ATOM 2159 O O . LEU A 1 270 ? -6.837 5.297 1.694 1.00 96.88 270 LEU A O 1
ATOM 2163 N N . ASP A 1 271 ? -8.399 4.170 0.553 1.00 94.94 271 ASP A N 1
ATOM 2164 C CA . ASP A 1 271 ? -7.873 4.510 -0.756 1.00 94.94 271 ASP A CA 1
ATOM 2165 C C . ASP A 1 271 ? -7.883 6.020 -1.028 1.00 94.94 271 ASP A C 1
ATOM 2167 O O . ASP A 1 271 ? -6.885 6.585 -1.489 1.00 94.94 271 ASP A O 1
ATOM 2171 N N . TYR A 1 272 ? -8.993 6.690 -0.707 1.00 95.50 272 TYR A N 1
ATOM 2172 C CA . TYR A 1 272 ? -9.114 8.140 -0.810 1.00 95.50 272 TYR A CA 1
ATOM 2173 C C . TYR A 1 272 ? -8.038 8.853 0.020 1.00 95.50 272 TYR A C 1
ATOM 2175 O O . TYR A 1 272 ? -7.366 9.762 -0.482 1.00 95.50 272 TYR A O 1
ATOM 2183 N N . LEU A 1 273 ? -7.828 8.410 1.263 1.00 96.31 273 LEU A N 1
ATOM 2184 C CA . LEU A 1 273 ? -6.809 8.954 2.159 1.00 96.31 273 LEU A CA 1
ATOM 2185 C C . LEU A 1 273 ? -5.396 8.810 1.575 1.00 96.31 273 LEU A C 1
ATOM 2187 O O . LEU A 1 273 ? -4.662 9.794 1.489 1.00 96.31 273 LEU A O 1
ATOM 2191 N N . LEU A 1 274 ? -5.031 7.616 1.098 1.00 95.44 274 LEU A N 1
ATOM 2192 C CA . LEU A 1 274 ? -3.693 7.320 0.561 1.00 95.44 274 LEU A CA 1
ATOM 2193 C C . LEU A 1 274 ? -3.388 8.010 -0.777 1.00 95.44 274 LEU A C 1
ATOM 2195 O O . LEU A 1 274 ? -2.228 8.130 -1.181 1.00 95.44 274 LEU A O 1
ATOM 2199 N N . ARG A 1 275 ? -4.414 8.472 -1.489 1.00 93.00 275 ARG A N 1
ATOM 2200 C CA . ARG A 1 275 ? -4.255 9.234 -2.733 1.00 93.00 275 ARG A CA 1
ATOM 2201 C C . ARG A 1 275 ? -4.113 10.731 -2.521 1.00 93.00 275 ARG A C 1
ATOM 2203 O O . ARG A 1 275 ? -3.604 11.423 -3.404 1.00 93.00 275 ARG A O 1
ATOM 2210 N N . THR A 1 276 ? -4.624 11.240 -1.411 1.00 95.19 276 THR A N 1
ATOM 2211 C CA . THR A 1 276 ? -4.766 12.677 -1.214 1.00 95.19 276 THR A CA 1
ATOM 2212 C C . THR A 1 276 ? -3.505 13.194 -0.541 1.00 95.19 276 THR A C 1
ATOM 2214 O O . THR A 1 276 ? -3.359 13.102 0.673 1.00 95.19 276 THR A O 1
ATOM 2217 N N . SER A 1 277 ? -2.578 13.728 -1.342 1.00 94.69 277 SER A N 1
ATOM 2218 C CA . SER A 1 277 ? -1.216 14.092 -0.916 1.00 94.69 277 SER A CA 1
ATOM 2219 C C . SER A 1 277 ? -1.176 14.946 0.351 1.00 94.69 277 SER A C 1
ATOM 2221 O O . SER A 1 277 ? -0.390 14.651 1.246 1.00 94.69 277 SER A O 1
ATOM 2223 N N . ARG A 1 278 ? -2.065 15.940 0.462 1.00 95.56 278 ARG A N 1
ATOM 2224 C CA . ARG A 1 278 ? -2.175 16.812 1.644 1.00 95.56 278 ARG A CA 1
ATOM 2225 C C . ARG A 1 278 ? -2.543 16.081 2.941 1.00 95.56 278 ARG A C 1
ATOM 2227 O O . ARG A 1 278 ? -2.219 16.562 4.015 1.00 95.56 278 ARG A O 1
ATOM 2234 N N . LEU A 1 279 ? -3.191 14.915 2.861 1.00 96.69 279 LEU A N 1
ATOM 2235 C CA . LEU A 1 279 ? -3.612 14.138 4.035 1.00 96.69 279 LEU A CA 1
ATOM 2236 C C . LEU A 1 279 ? -2.528 13.159 4.502 1.00 96.69 279 LEU A C 1
ATOM 2238 O O . LEU A 1 279 ? -2.623 12.619 5.603 1.00 96.69 279 LEU A O 1
ATOM 2242 N N . LEU A 1 280 ? -1.503 12.903 3.682 1.00 96.44 280 LEU A N 1
ATOM 2243 C CA . LEU A 1 280 ? -0.575 11.795 3.905 1.00 96.44 280 LEU A CA 1
ATOM 2244 C C . LEU A 1 280 ? 0.226 11.923 5.191 1.00 96.44 280 LEU A C 1
ATOM 2246 O O . LEU A 1 280 ? 0.480 10.905 5.818 1.00 96.44 280 LEU A O 1
ATOM 2250 N N . THR A 1 281 ? 0.594 13.129 5.618 1.00 97.06 281 THR A N 1
ATOM 2251 C CA . THR A 1 281 ? 1.309 13.316 6.890 1.00 97.06 281 THR A CA 1
ATOM 2252 C C . THR A 1 281 ? 0.462 12.853 8.078 1.00 97.06 281 THR A C 1
ATOM 2254 O O . THR A 1 281 ? 0.958 12.134 8.948 1.00 97.06 281 THR A O 1
ATOM 2257 N N . THR A 1 282 ? -0.825 13.207 8.080 1.00 97.94 282 THR A N 1
ATOM 2258 C CA . THR A 1 282 ? -1.798 12.807 9.106 1.00 97.94 282 THR A CA 1
ATOM 2259 C C . THR A 1 282 ? -2.041 11.301 9.066 1.00 97.94 282 THR A C 1
ATOM 2261 O O . THR A 1 282 ? -1.916 10.621 10.082 1.00 97.94 282 THR A O 1
ATOM 2264 N N . VAL A 1 283 ? -2.288 10.752 7.872 1.00 98.12 283 VAL A N 1
ATOM 2265 C CA . VAL A 1 283 ? -2.504 9.310 7.675 1.00 98.12 283 VAL A CA 1
ATOM 2266 C C . VAL A 1 283 ? -1.263 8.509 8.082 1.00 98.12 283 VAL A C 1
ATOM 2268 O O . VAL A 1 283 ? -1.389 7.484 8.741 1.00 98.12 283 VAL A O 1
ATOM 2271 N N . ALA A 1 284 ? -0.060 8.986 7.756 1.00 98.44 284 ALA A N 1
ATOM 2272 C CA . ALA A 1 284 ? 1.193 8.318 8.091 1.00 98.44 284 ALA A CA 1
ATOM 2273 C C . ALA A 1 284 ? 1.428 8.229 9.598 1.00 98.44 284 ALA A C 1
ATOM 2275 O O . ALA A 1 284 ? 1.825 7.180 10.102 1.00 98.44 284 ALA A O 1
ATOM 2276 N N . ARG A 1 285 ? 1.161 9.323 10.320 1.00 98.50 285 ARG A N 1
ATOM 2277 C CA . ARG A 1 285 ? 1.215 9.335 11.784 1.00 98.50 285 ARG A CA 1
ATOM 2278 C C . ARG A 1 285 ? 0.213 8.343 12.371 1.00 98.50 285 ARG A C 1
ATOM 2280 O O . ARG A 1 285 ? 0.580 7.571 13.247 1.00 98.50 285 ARG A O 1
ATOM 2287 N N . PHE A 1 286 ? -1.027 8.354 11.888 1.00 98.75 286 PHE A N 1
ATOM 2288 C CA . PHE A 1 286 ? -2.060 7.437 12.361 1.00 98.75 286 PHE A CA 1
ATOM 2289 C C . PHE A 1 286 ? -1.668 5.964 12.149 1.00 98.75 286 PHE A C 1
ATOM 2291 O O . PHE A 1 286 ? -1.721 5.178 13.090 1.00 98.75 286 PHE A O 1
ATOM 2298 N N . VAL A 1 287 ? -1.199 5.605 10.949 1.00 98.75 287 VAL A N 1
ATOM 2299 C CA . VAL A 1 287 ? -0.729 4.242 10.638 1.00 98.75 287 VAL A CA 1
ATOM 2300 C C . VAL A 1 287 ? 0.438 3.841 11.540 1.00 98.75 287 VAL A C 1
ATOM 2302 O O . VAL A 1 287 ? 0.442 2.731 12.063 1.00 98.75 287 VAL A O 1
ATOM 2305 N N . TYR A 1 288 ? 1.391 4.748 11.777 1.00 98.81 288 TYR A N 1
ATOM 2306 C CA . TYR A 1 288 ? 2.492 4.513 12.713 1.00 98.81 288 TYR A CA 1
A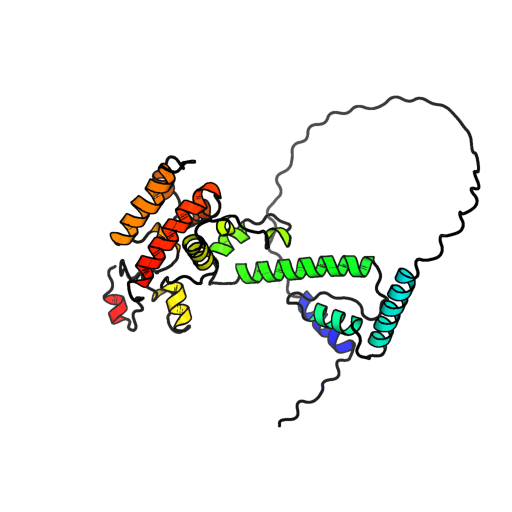TOM 2307 C C . TYR A 1 288 ? 1.995 4.191 14.131 1.00 98.81 288 TYR A C 1
ATOM 2309 O O . TYR A 1 288 ? 2.410 3.189 14.704 1.00 98.81 288 TYR A O 1
ATOM 2317 N N . LEU A 1 289 ? 1.062 4.981 14.671 1.00 98.81 289 LEU A N 1
ATOM 2318 C CA . LEU A 1 289 ? 0.508 4.754 16.012 1.00 98.81 289 LEU A CA 1
ATOM 2319 C C . LEU A 1 289 ? -0.279 3.441 16.112 1.00 98.81 289 LEU A C 1
ATOM 2321 O O . LEU A 1 289 ? -0.194 2.749 17.125 1.00 98.81 289 LEU A O 1
ATOM 2325 N N . VAL A 1 290 ? -1.021 3.072 15.063 1.00 98.81 290 VAL A N 1
ATOM 2326 C CA . VAL A 1 290 ? -1.694 1.768 15.005 1.00 98.81 290 VAL A CA 1
ATOM 2327 C C . VAL A 1 290 ? -0.672 0.634 14.996 1.00 98.81 290 VAL A C 1
ATOM 2329 O O . VAL A 1 290 ? -0.871 -0.347 15.703 1.00 98.81 290 VAL A O 1
ATOM 2332 N N . PHE A 1 291 ? 0.427 0.755 14.248 1.00 98.75 291 PHE A N 1
ATOM 2333 C CA . PHE A 1 291 ? 1.469 -0.276 14.216 1.00 98.75 291 PHE A CA 1
ATOM 2334 C C . PHE A 1 291 ? 2.172 -0.432 15.563 1.00 98.75 291 PHE A C 1
ATOM 2336 O O . PHE A 1 291 ? 2.308 -1.562 16.015 1.00 98.75 291 PHE A O 1
ATOM 2343 N N . GLU A 1 292 ? 2.515 0.664 16.243 1.00 98.62 292 GLU A N 1
ATOM 2344 C CA . GLU A 1 292 ? 3.071 0.619 17.606 1.00 98.62 292 GLU A CA 1
ATOM 2345 C C . GLU A 1 292 ? 2.118 -0.102 18.575 1.00 98.62 292 GLU A C 1
ATOM 2347 O O . GLU A 1 292 ? 2.532 -0.952 19.365 1.00 98.62 292 GLU A O 1
ATOM 2352 N N . LEU A 1 293 ? 0.813 0.179 18.482 1.00 98.62 293 LEU A N 1
ATOM 2353 C CA . LEU A 1 293 ? -0.184 -0.512 19.295 1.00 98.62 293 LEU A CA 1
ATOM 2354 C C . LEU A 1 293 ? -0.286 -2.002 18.930 1.00 98.62 293 LEU A C 1
ATOM 2356 O O . LEU A 1 293 ? -0.342 -2.841 19.826 1.00 98.62 293 LEU A O 1
ATOM 2360 N N . VAL A 1 294 ? -0.299 -2.348 17.643 1.00 98.38 294 VAL A N 1
ATOM 2361 C CA . VAL A 1 294 ? -0.359 -3.740 17.162 1.00 98.38 294 VAL A CA 1
ATOM 2362 C C . VAL A 1 294 ? 0.858 -4.541 17.620 1.00 98.38 294 VAL A C 1
ATOM 2364 O O . VAL A 1 294 ? 0.693 -5.661 18.095 1.00 98.38 294 VAL A O 1
ATOM 2367 N N . GLU A 1 295 ? 2.057 -3.971 17.524 1.00 97.56 295 GLU A N 1
ATOM 2368 C CA . GLU A 1 295 ? 3.310 -4.607 17.945 1.00 97.56 295 GLU A CA 1
ATOM 2369 C C . GLU A 1 295 ? 3.370 -4.819 19.473 1.00 97.56 295 GLU A C 1
ATOM 2371 O O . GLU A 1 295 ? 4.056 -5.727 19.938 1.00 97.56 295 GLU A O 1
ATOM 2376 N N . SER A 1 296 ? 2.591 -4.064 20.262 1.00 97.56 296 SER A N 1
ATOM 2377 C CA . SER A 1 296 ? 2.501 -4.234 21.724 1.00 97.56 296 SER A CA 1
ATOM 2378 C C . SER A 1 296 ? 1.712 -5.469 22.189 1.00 97.56 296 SER A C 1
ATOM 2380 O O . SER A 1 296 ? 1.746 -5.809 23.373 1.00 97.56 296 SER A O 1
ATOM 2382 N N . ALA A 1 297 ? 0.991 -6.146 21.291 1.00 96.88 297 ALA A N 1
ATOM 2383 C CA . ALA A 1 297 ? 0.195 -7.331 21.602 1.00 96.88 297 ALA A CA 1
ATOM 2384 C C . ALA A 1 297 ? 0.576 -8.488 20.667 1.00 96.88 297 ALA A C 1
ATOM 2386 O O . ALA A 1 297 ? 0.802 -8.245 19.487 1.00 96.88 297 ALA A O 1
ATOM 2387 N N . PRO A 1 298 ? 0.619 -9.751 21.125 1.00 96.12 298 PRO A N 1
ATOM 2388 C CA . PRO A 1 298 ? 0.923 -10.877 20.244 1.00 96.12 298 PRO A CA 1
ATOM 2389 C C . PRO A 1 298 ? -0.212 -11.128 19.233 1.00 96.12 298 PRO A C 1
ATOM 2391 O O . PRO A 1 298 ? -1.381 -10.904 19.566 1.00 96.12 298 PRO A O 1
ATOM 2394 N N . PRO A 1 299 ? 0.094 -11.609 18.013 1.00 96.19 299 PRO A N 1
ATOM 2395 C CA . PRO A 1 299 ? -0.933 -11.987 17.048 1.00 96.19 299 PRO A CA 1
ATOM 2396 C C . PRO A 1 299 ? -1.805 -13.133 17.573 1.00 96.19 299 PRO A C 1
ATOM 2398 O O . PRO A 1 299 ? -1.345 -13.987 18.331 1.00 96.19 299 PRO A O 1
ATOM 2401 N N . LEU A 1 300 ? -3.068 -13.161 17.143 1.00 96.12 300 LEU A N 1
ATOM 2402 C CA . LEU A 1 300 ? -4.035 -14.180 17.540 1.00 96.12 300 LEU A CA 1
ATOM 2403 C C . LEU A 1 300 ? -4.302 -15.151 16.387 1.00 96.12 300 LEU A C 1
ATOM 2405 O O . LEU A 1 300 ? -5.013 -14.822 15.436 1.00 96.12 300 LEU A O 1
ATOM 2409 N N . PHE A 1 301 ? -3.764 -16.363 16.508 1.00 95.62 301 PHE A N 1
ATOM 2410 C CA . PHE A 1 301 ? -3.948 -17.451 15.548 1.00 95.62 301 PHE A CA 1
ATOM 2411 C C . PHE A 1 301 ? -4.537 -18.672 16.261 1.00 95.62 301 PHE A C 1
ATOM 2413 O O . PHE A 1 301 ? -3.780 -19.427 16.868 1.00 95.62 301 PHE A O 1
ATOM 2420 N N . PRO A 1 302 ? -5.867 -18.875 16.225 1.00 93.62 302 PRO A N 1
ATOM 2421 C CA . PRO A 1 302 ? -6.489 -20.058 16.809 1.00 93.62 302 PRO A CA 1
ATOM 2422 C C . PRO A 1 302 ? -5.914 -21.337 16.188 1.00 93.62 302 PRO A C 1
ATOM 2424 O O . PRO A 1 302 ? -5.989 -21.538 14.970 1.00 93.62 302 PRO A O 1
ATOM 2427 N N . ALA A 1 303 ? -5.329 -22.197 17.020 1.00 91.00 303 ALA A N 1
ATOM 2428 C CA . ALA A 1 303 ? -4.699 -23.438 16.581 1.00 91.00 303 ALA A CA 1
ATOM 2429 C C . ALA A 1 303 ? -5.747 -24.528 16.306 1.00 91.00 303 ALA A C 1
ATOM 2431 O O . ALA A 1 303 ? -5.609 -25.329 15.377 1.00 91.00 303 ALA A O 1
ATOM 2432 N N . SER A 1 304 ? -6.834 -24.519 17.077 1.00 91.69 304 SER A N 1
ATOM 2433 C CA . SER A 1 304 ? -7.900 -25.518 17.046 1.00 91.69 304 SER A CA 1
ATOM 2434 C C . SER A 1 304 ? -9.264 -24.918 16.682 1.00 91.69 304 SER A C 1
ATOM 2436 O O . SER A 1 304 ? -9.501 -23.718 16.822 1.00 91.69 304 SER A O 1
ATOM 2438 N N . GLU A 1 305 ? -10.190 -25.763 16.216 1.00 90.62 305 GLU A N 1
ATOM 2439 C CA . GLU A 1 305 ? -11.589 -25.354 16.000 1.00 90.62 305 GLU A CA 1
ATOM 2440 C C . GLU A 1 305 ? -12.258 -24.912 17.308 1.00 90.62 305 GLU A C 1
ATOM 2442 O O . GLU A 1 305 ? -13.035 -23.966 17.299 1.00 90.62 305 GLU A O 1
ATOM 2447 N N . SER A 1 306 ? -11.927 -25.541 18.441 1.00 92.06 306 SER A N 1
ATOM 2448 C CA . SER A 1 306 ? -12.431 -25.135 19.758 1.00 92.06 306 SER A CA 1
ATOM 2449 C C . SER A 1 306 ? -11.991 -23.719 20.126 1.00 92.06 306 SER A C 1
ATOM 2451 O O . SER A 1 306 ? -12.842 -22.900 20.452 1.00 92.06 306 SER A O 1
ATOM 2453 N N . GLU A 1 307 ? -10.704 -23.387 19.975 1.00 92.12 307 GLU A N 1
ATOM 2454 C CA . GLU A 1 307 ? -10.211 -22.020 20.212 1.00 92.12 307 GLU A CA 1
ATOM 2455 C C . GLU A 1 307 ? -10.881 -21.002 19.287 1.00 92.12 307 GLU A C 1
ATOM 2457 O O . GLU A 1 307 ? -11.165 -19.877 19.690 1.00 92.12 307 GLU A O 1
ATOM 2462 N N . TRP A 1 308 ? -11.143 -21.383 18.034 1.00 90.81 308 TRP A N 1
ATOM 2463 C CA . TRP A 1 308 ? -11.821 -20.509 17.083 1.00 90.81 308 TRP A CA 1
ATOM 2464 C C . TRP A 1 308 ? -13.308 -20.314 17.420 1.00 90.81 308 TRP A C 1
ATOM 2466 O O . TRP A 1 308 ? -13.847 -19.228 17.206 1.00 90.81 308 TRP A O 1
ATOM 2476 N N . LEU A 1 309 ? -13.968 -21.336 17.975 1.00 90.94 309 LEU A N 1
ATOM 2477 C CA . LEU A 1 309 ? -15.355 -21.284 18.449 1.00 90.94 309 LEU A CA 1
ATOM 2478 C C . LEU A 1 309 ? -15.518 -20.494 19.756 1.00 90.94 309 LEU A C 1
ATOM 2480 O O . LEU A 1 309 ? -16.592 -19.942 19.982 1.00 90.94 309 LEU A O 1
ATOM 2484 N N . GLU A 1 310 ? -14.476 -20.413 20.585 1.00 92.50 310 GLU A N 1
ATOM 2485 C CA . GLU A 1 310 ? -14.449 -19.605 21.816 1.00 92.50 310 GLU A CA 1
ATOM 2486 C C . GLU A 1 310 ? -14.355 -18.094 21.553 1.00 92.50 310 GLU A C 1
ATOM 2488 O O . GLU A 1 310 ? -14.595 -17.281 22.450 1.00 92.50 310 GLU A O 1
ATOM 2493 N N . LEU A 1 311 ? -14.008 -17.693 20.327 1.00 91.06 311 LEU A N 1
ATOM 2494 C CA . LEU A 1 311 ? -13.981 -16.289 19.932 1.00 91.06 311 LEU A CA 1
ATOM 2495 C C . LEU A 1 311 ? -15.387 -15.690 19.899 1.00 91.06 311 LEU A C 1
ATOM 2497 O O . LEU A 1 311 ? -16.366 -16.354 19.555 1.00 91.06 311 LEU A O 1
ATOM 2501 N N . ALA A 1 312 ? -15.471 -14.393 20.201 1.00 84.19 312 ALA A N 1
ATOM 2502 C CA . ALA A 1 312 ? -16.733 -13.671 20.148 1.00 84.19 312 ALA A CA 1
ATOM 2503 C C . ALA A 1 312 ? -17.330 -13.742 18.733 1.00 84.19 312 ALA A C 1
ATOM 2505 O O . ALA A 1 312 ? -16.602 -13.637 17.737 1.00 84.19 312 ALA A O 1
ATOM 2506 N N . MET A 1 313 ? -18.652 -13.916 18.649 1.00 76.69 313 MET A N 1
ATOM 2507 C CA . MET A 1 313 ? -19.366 -13.780 17.378 1.00 76.69 313 MET A CA 1
ATOM 2508 C C . MET A 1 313 ? -19.379 -12.338 16.880 1.00 76.69 313 MET A C 1
ATOM 2510 O O . MET A 1 313 ? -19.280 -11.393 17.693 1.00 76.69 313 MET A O 1
#